Protein AF-A0A4S4KUZ0-F1 (afdb_monomer_lite)

Organism: NCBI:txid98765

Foldseek 3Di:
DDDDDDPDDPVRVVVVVVVVVVVVVVVVVVVVVVVVVVVVVVVVVVVVVPPPPVPPPPCPDDDDDDVVDDPDDPPDDPCPPLPPDPCSVVVVVVVLVCLQPPDDDDDPVLLVQLLVLQLVQLLVVQLVVCVVVVHHSVVSVVVDDPCCSSPDDPPGDVLSSQVSSCVVPVGDSDRPPCVVVVVVSVVVVVVVVVVVVVPD

Radius of gyration: 30.2 Å; chains: 1; bounding box: 65×52×93 Å

Secondary structure (DSSP, 8-state):
-PPP-PPPPHHHHHHHHHHHHHHHHHHHHHHHHHHHHHHHHHHHHHHHHTS-GGG-----S-----TT------SS-TT--TTS-TTHHHHHHHHHHHHHHS-----HHHHHHHHHHHHHHHHHHHHHHHHHTTS-TTTTTTTSPTTHHHH--TT--HHHHHHHHTTTS---TT---HHHHHHHHHHHHHHHHHHTSS--

Structure (mmCIF, N/CA/C/O backbone):
data_AF-A0A4S4KUZ0-F1
#
_entry.id   AF-A0A4S4KUZ0-F1
#
loop_
_atom_site.group_PDB
_atom_site.id
_atom_site.type_symbol
_atom_site.label_atom_id
_atom_site.label_alt_id
_atom_site.label_comp_id
_atom_site.label_asym_id
_atom_site.label_entity_id
_atom_site.label_seq_id
_atom_site.pdbx_PDB_ins_code
_atom_site.Cartn_x
_atom_site.Cartn_y
_atom_site.Cartn_z
_atom_site.occupancy
_atom_site.B_iso_or_equiv
_atom_site.auth_seq_id
_atom_site.auth_comp_id
_atom_site.auth_asym_id
_atom_site.auth_atom_id
_atom_site.pdbx_PDB_model_num
ATOM 1 N N . MET A 1 1 ? 11.769 -1.043 55.526 1.00 36.22 1 MET A N 1
ATOM 2 C CA . MET A 1 1 ? 11.292 0.085 56.353 1.00 36.22 1 MET A CA 1
ATOM 3 C C . MET A 1 1 ? 9.998 0.587 55.738 1.00 36.22 1 MET A C 1
ATOM 5 O O . MET A 1 1 ? 10.040 1.206 54.686 1.00 36.22 1 MET A O 1
ATOM 9 N N . ALA A 1 2 ? 8.863 0.194 56.316 1.00 42.50 2 ALA A N 1
ATOM 10 C CA . ALA A 1 2 ? 7.532 0.565 55.849 1.00 42.50 2 ALA A CA 1
ATOM 11 C C . ALA A 1 2 ? 7.136 1.897 56.499 1.00 42.50 2 ALA A C 1
ATOM 13 O O . ALA A 1 2 ? 7.055 1.975 57.724 1.00 42.50 2 ALA A O 1
ATOM 14 N N . SER A 1 3 ? 6.942 2.945 55.701 1.00 43.88 3 SER A N 1
ATOM 15 C CA . SER A 1 3 ? 6.398 4.216 56.177 1.00 43.88 3 SER A CA 1
ATOM 16 C C . SER A 1 3 ? 4.871 4.159 56.154 1.00 43.88 3 SER A C 1
ATOM 18 O O . SER A 1 3 ? 4.246 3.862 55.138 1.00 43.88 3 SER A O 1
ATOM 20 N N . ALA A 1 4 ? 4.283 4.397 57.323 1.00 49.06 4 ALA A N 1
ATOM 21 C CA . ALA A 1 4 ? 2.855 4.345 57.589 1.00 49.06 4 ALA A CA 1
ATOM 22 C C . ALA A 1 4 ? 2.071 5.376 56.756 1.00 49.06 4 ALA A C 1
ATOM 24 O O . ALA A 1 4 ? 2.342 6.574 56.838 1.00 49.06 4 ALA A O 1
ATOM 25 N N . SER A 1 5 ? 1.063 4.926 56.001 1.00 52.81 5 SER A N 1
ATOM 26 C CA . SER A 1 5 ? 0.055 5.808 55.406 1.00 52.81 5 SER A CA 1
ATOM 27 C C . SER A 1 5 ? -1.149 5.923 56.345 1.00 52.81 5 SER A C 1
ATOM 29 O O . SER A 1 5 ? -2.020 5.053 56.365 1.00 52.81 5 SER A O 1
ATOM 31 N N . GLY A 1 6 ? -1.207 7.000 57.128 1.00 63.78 6 GLY A N 1
ATOM 32 C CA . GLY A 1 6 ? -2.485 7.471 57.666 1.00 63.78 6 GLY A CA 1
ATOM 33 C C . GLY A 1 6 ? -3.380 7.993 56.527 1.00 63.78 6 GLY A C 1
ATOM 34 O O . GLY A 1 6 ? -2.857 8.324 55.457 1.00 63.78 6 GLY A O 1
ATOM 35 N N . PRO A 1 7 ? -4.712 8.060 56.708 1.00 61.34 7 PRO A N 1
ATOM 36 C CA . PRO A 1 7 ? -5.600 8.627 55.699 1.00 61.34 7 PRO A CA 1
ATOM 37 C C . PRO A 1 7 ? -5.219 10.094 55.458 1.00 61.34 7 PRO A C 1
ATOM 39 O O . PRO A 1 7 ? -5.226 10.905 56.382 1.00 61.34 7 PRO A O 1
ATOM 42 N N . LEU A 1 8 ? -4.837 10.409 54.219 1.00 63.34 8 LEU A N 1
ATOM 43 C CA . LEU A 1 8 ? -4.433 11.753 53.805 1.00 63.34 8 LEU A CA 1
ATOM 44 C C . LEU A 1 8 ? -5.584 12.734 54.039 1.00 63.34 8 LEU A C 1
ATOM 46 O O . LEU A 1 8 ? -6.738 12.441 53.715 1.00 63.34 8 LEU A O 1
ATOM 50 N N . ASN A 1 9 ? -5.265 13.908 54.578 1.00 81.81 9 ASN A N 1
ATOM 51 C CA . ASN A 1 9 ? -6.255 14.958 54.786 1.00 81.81 9 ASN A CA 1
ATOM 52 C C . ASN A 1 9 ? -6.808 15.417 53.418 1.00 81.81 9 ASN A C 1
ATOM 54 O O . ASN A 1 9 ? -6.074 15.462 52.430 1.00 81.81 9 ASN A O 1
ATOM 58 N N . ALA A 1 10 ? -8.088 15.794 53.334 1.00 81.94 10 ALA A N 1
ATOM 59 C CA . ALA A 1 10 ? -8.740 16.199 52.083 1.00 81.94 10 ALA A CA 1
ATOM 60 C C . ALA A 1 10 ? -7.965 17.301 51.331 1.00 81.94 10 ALA A C 1
ATOM 62 O O . ALA A 1 10 ? -7.899 17.290 50.105 1.00 81.94 10 ALA A O 1
ATOM 63 N N . LYS A 1 11 ? -7.308 18.210 52.064 1.00 86.62 11 LYS A N 1
ATOM 64 C CA . LYS A 1 11 ? -6.439 19.257 51.502 1.00 86.62 11 LYS A CA 1
ATOM 65 C C . LYS A 1 11 ? -5.160 18.708 50.846 1.00 86.62 11 LYS A C 1
ATOM 67 O O . LYS A 1 11 ? -4.693 19.244 49.848 1.00 86.62 11 LYS A O 1
ATOM 72 N N . GLU A 1 12 ? -4.587 17.642 51.394 1.00 88.12 12 GLU A N 1
ATOM 73 C CA . GLU A 1 12 ? -3.380 17.003 50.853 1.00 88.12 12 GLU A CA 1
ATOM 74 C C . GLU A 1 12 ? -3.709 16.188 49.599 1.00 88.12 12 GLU A C 1
ATOM 76 O O . GLU A 1 12 ? -2.938 16.183 48.637 1.00 88.12 12 GLU A O 1
ATOM 81 N N . LEU A 1 13 ? -4.884 15.548 49.579 1.00 88.12 13 LEU A N 1
ATOM 82 C CA . LEU A 1 13 ? -5.401 14.848 48.404 1.00 88.12 13 LEU A CA 1
ATOM 83 C C . LEU A 1 13 ? -5.665 15.809 47.244 1.00 88.12 13 LEU A C 1
ATOM 85 O O . LEU A 1 13 ? -5.249 15.528 46.120 1.00 88.12 13 LEU A O 1
ATOM 89 N N . THR A 1 14 ? -6.292 16.960 47.502 1.00 88.25 14 THR A N 1
ATOM 90 C CA . THR A 1 14 ? -6.537 17.963 46.453 1.00 88.25 14 THR A CA 1
ATOM 91 C C . THR A 1 14 ? -5.240 18.574 45.939 1.00 88.25 14 THR A C 1
ATOM 93 O O . THR A 1 14 ? -5.091 18.743 44.730 1.00 88.25 14 THR A O 1
ATOM 96 N N . GLN A 1 15 ? -4.264 18.836 46.812 1.00 91.62 15 GLN A N 1
ATOM 97 C CA . GLN A 1 15 ? -2.960 19.349 46.396 1.00 91.62 15 GLN A CA 1
ATOM 98 C C . GLN A 1 15 ? -2.180 18.333 45.547 1.00 91.62 15 GLN A C 1
ATOM 100 O O . GLN A 1 15 ? -1.594 18.715 44.533 1.00 91.62 15 GLN A O 1
ATOM 105 N N . ARG A 1 16 ? -2.221 17.038 45.897 1.00 91.88 16 ARG A N 1
ATOM 106 C CA . ARG A 1 16 ? -1.629 15.971 45.070 1.00 91.88 16 ARG A CA 1
ATOM 107 C C . ARG A 1 16 ? -2.328 15.818 43.726 1.00 91.88 16 ARG A C 1
ATOM 109 O O . ARG A 1 16 ? -1.643 15.728 42.715 1.00 91.88 16 ARG A O 1
ATOM 116 N N . ALA A 1 17 ? -3.659 15.817 43.703 1.00 90.69 17 ALA A N 1
ATOM 117 C CA . ALA A 1 17 ? -4.421 15.723 42.460 1.00 90.69 17 ALA A CA 1
ATOM 118 C C . ALA A 1 17 ? -4.140 16.919 41.535 1.00 90.69 17 ALA A C 1
ATOM 120 O O . ALA A 1 17 ? -3.979 16.754 40.329 1.00 90.69 17 ALA A O 1
ATOM 121 N N . LEU A 1 18 ? -4.017 18.120 42.105 1.00 94.88 18 LEU A N 1
ATOM 122 C CA . LEU A 1 18 ? -3.687 19.331 41.360 1.00 94.88 18 LEU A CA 1
ATOM 123 C C . LEU A 1 18 ? -2.258 19.290 40.805 1.00 94.88 18 LEU A C 1
ATOM 125 O O . LEU A 1 18 ? -2.050 19.690 39.662 1.00 94.88 18 LEU A O 1
ATOM 129 N N . GLN A 1 19 ? -1.290 18.786 41.575 1.00 94.88 19 GLN A N 1
ATOM 130 C CA . GLN A 1 19 ? 0.078 18.607 41.087 1.00 94.88 19 GLN A CA 1
ATOM 131 C C . GLN A 1 19 ? 0.148 17.545 39.983 1.00 94.88 19 GLN A C 1
ATOM 133 O O . GLN A 1 19 ? 0.695 17.823 38.924 1.00 94.88 19 GLN A O 1
ATOM 138 N N . ALA A 1 20 ? -0.488 16.387 40.176 1.00 93.94 20 ALA A N 1
ATOM 139 C CA . ALA A 1 20 ? -0.540 15.334 39.164 1.00 93.94 20 ALA A CA 1
ATOM 140 C C . ALA A 1 20 ? -1.177 15.833 37.858 1.00 93.94 20 ALA A C 1
ATOM 142 O O . ALA A 1 20 ? -0.650 15.587 36.779 1.00 93.94 20 ALA A O 1
ATOM 143 N N . ASN A 1 21 ? -2.264 16.608 37.939 1.00 95.56 21 ASN A N 1
ATOM 144 C CA . ASN A 1 21 ? -2.876 17.211 36.755 1.00 95.56 21 ASN A CA 1
ATOM 145 C C . ASN A 1 21 ? -1.945 18.202 36.045 1.00 95.56 21 ASN A C 1
ATOM 147 O O . ASN A 1 21 ? -1.914 18.212 34.817 1.00 95.56 21 ASN A O 1
ATOM 151 N N . LYS A 1 22 ? -1.172 19.008 36.783 1.00 96.62 22 LYS A N 1
ATOM 152 C CA . LYS A 1 22 ? -0.166 19.899 36.179 1.00 96.62 22 LYS A CA 1
ATOM 153 C C . LYS A 1 22 ? 0.926 19.111 35.466 1.00 96.62 22 LYS A C 1
ATOM 155 O O . LYS A 1 22 ? 1.271 19.448 34.336 1.00 96.62 22 LYS A O 1
ATOM 160 N N . ASP A 1 23 ? 1.420 18.053 36.096 1.00 96.00 23 ASP A N 1
ATOM 161 C CA . ASP A 1 23 ? 2.455 17.196 35.520 1.00 96.00 23 ASP A CA 1
ATOM 162 C C . ASP A 1 23 ? 1.930 16.497 34.253 1.00 96.00 23 ASP A C 1
ATOM 164 O O . ASP A 1 23 ? 2.610 16.462 33.229 1.00 96.00 23 ASP A O 1
ATOM 168 N N . HIS A 1 24 ? 0.682 16.016 34.267 1.00 96.31 24 HIS A N 1
ATOM 169 C CA . HIS A 1 24 ? 0.036 15.444 33.084 1.00 96.31 24 HIS A CA 1
ATOM 170 C C . HIS A 1 24 ? -0.151 16.468 31.960 1.00 96.31 24 HIS A C 1
ATOM 172 O O . HIS A 1 24 ? 0.156 16.158 30.811 1.00 96.31 24 HIS A O 1
ATOM 178 N N . GLN A 1 25 ? -0.606 17.684 32.270 1.00 95.88 25 GLN A N 1
ATOM 179 C CA . GLN A 1 25 ? -0.747 18.755 31.276 1.00 95.88 25 GLN A CA 1
ATOM 180 C C . GLN A 1 25 ? 0.598 19.123 30.646 1.00 95.88 25 GLN A C 1
ATOM 182 O O . GLN A 1 25 ? 0.679 19.300 29.432 1.00 95.88 25 GLN A O 1
ATOM 187 N N . TYR A 1 26 ? 1.658 19.193 31.453 1.00 97.19 26 TYR A N 1
ATOM 188 C CA . TYR A 1 26 ? 3.007 19.436 30.958 1.00 97.19 26 TYR A CA 1
ATOM 189 C C . TYR A 1 26 ? 3.481 18.305 30.038 1.00 97.19 26 TYR A C 1
ATOM 191 O O . TYR A 1 26 ? 3.918 18.567 28.920 1.00 97.19 26 TYR A O 1
ATOM 199 N N . ASN A 1 27 ? 3.322 17.048 30.461 1.00 96.31 27 ASN A N 1
ATOM 200 C CA . ASN A 1 27 ? 3.726 15.891 29.663 1.00 96.31 27 ASN A CA 1
ATOM 201 C C . ASN A 1 27 ? 2.989 15.826 28.321 1.00 96.31 27 ASN A C 1
ATOM 203 O O . ASN A 1 27 ? 3.614 15.545 27.301 1.00 96.31 27 ASN A O 1
ATOM 207 N N . LEU A 1 28 ? 1.682 16.110 28.310 1.00 97.25 28 LEU A N 1
ATOM 208 C CA . LEU A 1 28 ? 0.894 16.161 27.077 1.00 97.25 28 LEU A CA 1
ATOM 209 C C . LEU A 1 28 ? 1.396 17.254 26.134 1.00 97.25 28 LEU A C 1
ATOM 211 O O . LEU A 1 28 ? 1.531 16.997 24.943 1.00 97.25 28 LEU A O 1
ATOM 215 N N . LYS A 1 29 ? 1.722 18.434 26.670 1.00 97.00 29 LYS A N 1
ATOM 216 C CA . LYS A 1 29 ? 2.250 19.546 25.879 1.00 97.00 29 LYS A CA 1
ATOM 217 C C . LYS A 1 29 ? 3.610 19.218 25.253 1.00 97.00 29 LYS A C 1
ATOM 219 O O . LYS A 1 29 ? 3.819 19.458 24.072 1.00 97.00 29 LYS A O 1
ATOM 224 N N . VAL A 1 30 ? 4.524 18.624 26.018 1.00 97.25 30 VAL A N 1
ATOM 225 C CA . VAL A 1 30 ? 5.838 18.217 25.488 1.00 97.25 30 VAL A CA 1
ATOM 226 C C . VAL A 1 30 ? 5.682 17.152 24.399 1.00 97.25 30 VAL A C 1
ATOM 228 O O . VAL A 1 30 ? 6.357 17.202 23.373 1.00 97.25 30 VAL A O 1
ATOM 231 N N . TYR A 1 31 ? 4.778 16.189 24.599 1.00 96.38 31 TYR A N 1
ATOM 232 C CA . TYR A 1 31 ? 4.500 15.172 23.587 1.00 96.38 31 TYR A CA 1
ATOM 233 C C . TYR A 1 31 ? 3.860 15.752 22.323 1.00 96.38 31 TYR A C 1
ATOM 235 O O . TYR A 1 31 ? 4.212 15.306 21.232 1.00 96.38 31 TYR A O 1
ATOM 243 N N . SER A 1 32 ? 2.954 16.728 22.445 1.00 96.00 32 SER A N 1
ATOM 244 C CA . SER A 1 32 ? 2.348 17.371 21.276 1.00 96.00 32 SER A CA 1
ATOM 245 C C . SER A 1 32 ? 3.380 18.160 20.477 1.00 96.00 32 SER A C 1
ATOM 247 O O . SER A 1 32 ? 3.473 17.957 19.274 1.00 96.00 32 SER A O 1
ATOM 249 N N . GLU A 1 33 ? 4.219 18.961 21.142 1.00 96.38 33 GLU A N 1
ATOM 250 C CA . GLU A 1 33 ? 5.301 19.716 20.487 1.00 96.38 33 GLU A CA 1
ATOM 251 C C . GLU A 1 33 ? 6.274 18.781 19.751 1.00 96.38 33 GLU A C 1
ATOM 253 O O . GLU A 1 33 ? 6.700 19.054 18.629 1.00 96.38 33 GLU A O 1
ATOM 258 N N . ARG A 1 34 ? 6.596 17.628 20.350 1.00 96.62 34 ARG A N 1
ATOM 259 C CA . ARG A 1 34 ? 7.431 16.613 19.702 1.00 96.62 34 ARG A CA 1
ATOM 260 C C . ARG A 1 34 ? 6.764 16.015 18.462 1.00 96.62 34 ARG A C 1
ATOM 262 O O . ARG A 1 34 ? 7.431 15.866 17.443 1.00 96.62 34 ARG A O 1
ATOM 269 N N . LEU A 1 35 ? 5.488 15.642 18.550 1.00 96.06 35 LEU A N 1
ATOM 270 C CA . LEU A 1 35 ? 4.752 15.075 17.415 1.00 96.06 35 LEU A CA 1
ATOM 271 C C . LEU A 1 35 ? 4.605 16.086 16.274 1.00 96.06 35 LEU A C 1
ATOM 273 O O . LEU A 1 35 ? 4.731 15.703 15.116 1.00 96.06 35 LEU A O 1
ATOM 277 N N . GLU A 1 36 ? 4.391 17.362 16.591 1.00 95.38 36 GLU A N 1
ATOM 278 C CA . GLU A 1 36 ? 4.363 18.444 15.602 1.00 95.38 36 GLU A CA 1
ATOM 279 C C . GLU A 1 36 ? 5.713 18.578 14.883 1.00 95.38 36 GLU A C 1
ATOM 281 O O . GLU A 1 36 ? 5.744 18.645 13.656 1.00 95.38 36 GLU A O 1
ATOM 286 N N . ALA A 1 37 ? 6.832 18.512 15.612 1.00 95.19 37 ALA A N 1
ATOM 287 C CA . ALA A 1 37 ? 8.165 18.534 15.008 1.00 95.19 37 ALA A CA 1
ATOM 288 C C . ALA A 1 37 ? 8.456 17.290 14.146 1.00 95.19 37 ALA A C 1
ATOM 290 O O . ALA A 1 37 ? 9.086 17.396 13.091 1.00 95.19 37 ALA A O 1
ATOM 291 N N . GLU A 1 38 ? 8.006 16.106 14.577 1.00 93.56 38 GLU A N 1
ATOM 292 C CA . GLU A 1 38 ? 8.130 14.869 13.795 1.00 93.56 38 GLU A CA 1
ATOM 293 C C . GLU A 1 38 ? 7.288 14.934 12.507 1.00 93.56 38 GLU A C 1
ATOM 295 O O . GLU A 1 38 ? 7.772 14.526 11.450 1.00 93.56 38 GLU A O 1
ATOM 300 N N . LEU A 1 39 ? 6.077 15.501 12.560 1.00 94.25 39 LEU A N 1
ATOM 301 C CA . LEU A 1 39 ? 5.243 15.737 11.375 1.00 94.25 39 LEU A CA 1
ATOM 302 C C . LEU A 1 39 ? 5.891 16.734 10.411 1.00 94.25 39 LEU A C 1
ATOM 304 O O . LEU A 1 39 ? 6.007 16.432 9.227 1.00 94.25 39 LEU A O 1
ATOM 308 N N . GLU A 1 40 ? 6.397 17.865 10.908 1.00 94.75 40 GLU A N 1
ATOM 309 C CA . GLU A 1 40 ? 7.077 18.861 10.068 1.00 94.75 40 GLU A CA 1
ATOM 310 C C . GLU A 1 40 ? 8.319 18.268 9.374 1.00 94.75 40 GLU A C 1
ATOM 312 O O . GLU A 1 40 ? 8.635 18.598 8.228 1.00 94.75 40 GLU A O 1
ATOM 317 N N . ALA A 1 41 ? 9.037 17.366 10.050 1.00 93.00 41 ALA A N 1
ATOM 318 C CA . ALA A 1 41 ? 10.161 16.653 9.454 1.00 93.00 41 ALA A CA 1
ATOM 319 C C . ALA A 1 41 ? 9.718 15.713 8.319 1.00 93.00 41 ALA A C 1
ATOM 321 O O . ALA A 1 41 ? 10.384 15.654 7.285 1.00 93.00 41 ALA A O 1
ATOM 322 N N . VAL A 1 42 ? 8.598 15.003 8.485 1.00 92.94 42 VAL A N 1
ATOM 323 C CA . VAL A 1 42 ? 8.025 14.141 7.438 1.00 92.94 42 VAL A CA 1
ATOM 324 C C . VAL A 1 42 ? 7.532 14.966 6.249 1.00 92.94 42 VAL A C 1
ATOM 326 O O . VAL A 1 42 ? 7.825 14.598 5.112 1.00 92.94 42 VAL A O 1
ATOM 329 N N . ASP A 1 43 ? 6.875 16.101 6.488 1.00 92.62 43 ASP A N 1
ATOM 330 C CA . ASP A 1 43 ? 6.404 16.996 5.423 1.00 92.62 43 ASP A CA 1
ATOM 331 C C . ASP A 1 43 ? 7.567 17.521 4.568 1.00 92.62 43 ASP A C 1
ATOM 333 O O . ASP A 1 43 ? 7.478 17.559 3.341 1.00 92.62 43 ASP A O 1
ATOM 337 N N . LYS A 1 44 ? 8.711 17.841 5.188 1.00 90.19 44 LYS A N 1
ATOM 338 C CA . LYS A 1 44 ? 9.935 18.216 4.457 1.00 90.19 44 LYS A CA 1
ATOM 339 C C . LYS A 1 44 ? 10.462 17.079 3.585 1.00 90.19 44 LYS A C 1
ATOM 341 O O . LYS A 1 44 ? 10.897 17.327 2.465 1.00 90.19 44 LYS A O 1
ATOM 346 N N . LEU A 1 45 ? 10.441 15.842 4.082 1.00 87.88 45 LEU A N 1
ATOM 347 C CA . LEU A 1 45 ? 10.888 14.679 3.309 1.00 87.88 45 LEU A CA 1
ATOM 348 C C . LEU A 1 45 ? 9.956 14.386 2.131 1.00 87.88 45 LEU A C 1
ATOM 350 O O . LEU A 1 45 ? 10.440 14.050 1.052 1.00 87.88 45 LEU A O 1
ATOM 354 N N . LEU A 1 46 ? 8.646 14.548 2.319 1.00 87.31 46 LEU A N 1
ATOM 355 C CA . LEU A 1 46 ? 7.665 14.436 1.240 1.00 87.31 46 LEU A CA 1
ATOM 356 C C . LEU A 1 46 ? 7.884 15.515 0.179 1.00 87.31 46 LEU A C 1
ATOM 358 O O . LEU A 1 46 ? 7.970 15.181 -0.997 1.00 87.31 46 LEU A O 1
ATOM 362 N N . ALA A 1 47 ? 8.088 16.770 0.587 1.00 85.62 47 ALA A N 1
ATOM 363 C CA . ALA A 1 47 ? 8.377 17.861 -0.341 1.00 85.62 47 ALA A CA 1
ATOM 364 C C . ALA A 1 47 ? 9.639 17.605 -1.183 1.00 85.62 47 ALA A C 1
ATOM 366 O O . ALA A 1 47 ? 9.668 17.955 -2.356 1.00 85.62 47 ALA A O 1
ATOM 367 N N . VAL A 1 48 ? 10.673 16.973 -0.613 1.00 79.62 48 VAL A N 1
ATOM 368 C CA . VAL A 1 48 ? 11.883 16.578 -1.357 1.00 79.62 48 VAL A CA 1
ATOM 369 C C . VAL A 1 48 ? 11.609 15.412 -2.309 1.00 79.62 48 VAL A C 1
ATOM 371 O O . VAL A 1 48 ? 12.144 15.393 -3.412 1.00 79.62 48 VAL A O 1
ATOM 374 N N . ALA A 1 49 ? 10.785 14.445 -1.903 1.00 75.31 49 ALA A N 1
ATOM 375 C CA . ALA A 1 49 ? 10.436 13.291 -2.730 1.00 75.31 49 ALA A CA 1
ATOM 376 C C . ALA A 1 49 ? 9.483 13.635 -3.891 1.00 75.31 49 ALA A C 1
ATOM 378 O O . ALA A 1 49 ? 9.454 12.912 -4.883 1.00 75.31 49 ALA A O 1
ATOM 379 N N . GLU A 1 50 ? 8.701 14.711 -3.773 1.00 76.25 50 GLU A N 1
ATOM 380 C CA . GLU A 1 50 ? 7.806 15.204 -4.828 1.00 76.25 50 GLU A CA 1
ATOM 381 C C . GLU A 1 50 ? 8.532 16.000 -5.925 1.00 76.25 50 GLU A C 1
ATOM 383 O O . GLU A 1 50 ? 7.928 16.275 -6.962 1.00 76.25 50 GLU A O 1
ATOM 388 N N . ILE A 1 51 ? 9.814 16.342 -5.739 1.00 69.94 51 ILE A N 1
ATOM 389 C CA . ILE A 1 51 ? 10.629 16.967 -6.787 1.00 69.94 51 ILE A CA 1
ATOM 390 C C . ILE A 1 51 ? 10.883 15.909 -7.875 1.00 69.94 51 ILE A C 1
ATOM 392 O O . ILE A 1 51 ? 11.536 14.901 -7.590 1.00 69.94 51 ILE A O 1
ATOM 396 N N . PRO A 1 52 ? 10.375 16.092 -9.108 1.00 58.88 52 PRO A N 1
ATOM 397 C CA . PRO A 1 52 ? 10.596 15.138 -10.186 1.00 58.88 52 PRO A CA 1
ATOM 398 C C . PRO A 1 52 ? 12.096 15.039 -10.499 1.00 58.88 52 PRO A C 1
ATOM 400 O O . PRO A 1 52 ? 12.777 16.054 -10.639 1.00 58.88 52 PRO A O 1
ATOM 403 N N . GLU A 1 53 ? 12.611 13.811 -10.641 1.00 57.41 53 GLU A N 1
ATOM 404 C CA . GLU A 1 53 ? 14.029 13.537 -10.952 1.00 57.41 53 GLU A CA 1
ATOM 405 C C . GLU A 1 53 ? 14.515 14.223 -12.250 1.00 57.41 53 GLU A C 1
ATOM 407 O O . GLU A 1 53 ? 15.718 14.395 -12.438 1.00 57.41 53 GLU A O 1
ATOM 412 N N . ASP A 1 54 ? 13.591 14.672 -13.105 1.00 55.53 54 ASP A N 1
ATOM 413 C CA . ASP A 1 54 ? 13.861 15.364 -14.369 1.00 55.53 54 ASP A CA 1
ATOM 414 C C . ASP A 1 54 ? 14.371 16.815 -14.204 1.00 55.53 54 ASP A C 1
ATOM 416 O O . ASP A 1 54 ? 14.869 17.389 -15.170 1.00 55.53 54 ASP A O 1
ATOM 420 N N . GLU A 1 55 ? 14.287 17.423 -13.011 1.00 48.91 55 GLU A N 1
ATOM 421 C CA . GLU A 1 55 ? 14.790 18.791 -12.754 1.00 48.91 55 GLU A CA 1
ATOM 422 C C . GLU A 1 55 ? 16.192 18.834 -12.117 1.00 48.91 55 GLU A C 1
ATOM 424 O O . GLU A 1 55 ? 16.758 19.912 -11.920 1.00 48.91 55 GLU A O 1
ATOM 429 N N . LEU A 1 56 ? 16.810 17.680 -11.843 1.00 48.47 56 LEU A N 1
ATOM 430 C CA . LEU A 1 56 ? 18.211 17.599 -11.412 1.00 48.47 56 LEU A CA 1
ATOM 431 C C . LEU A 1 56 ? 19.168 17.672 -12.616 1.00 48.47 56 LEU A C 1
ATOM 433 O O . LEU A 1 56 ? 20.116 16.891 -12.728 1.00 48.47 56 LEU A O 1
ATOM 437 N N . GLU A 1 57 ? 18.958 18.630 -13.521 1.00 50.31 57 GLU A N 1
ATOM 438 C CA . GLU A 1 57 ? 20.015 19.043 -14.441 1.00 50.31 57 GLU A CA 1
ATOM 439 C C . GLU A 1 57 ? 21.070 19.789 -13.623 1.00 50.31 57 GLU A C 1
ATOM 441 O O . GLU A 1 57 ? 20.965 20.977 -13.320 1.00 50.31 57 GLU A O 1
ATOM 446 N N . VAL A 1 58 ? 22.107 19.060 -13.213 1.00 52.94 58 VAL A N 1
ATOM 447 C CA . VAL A 1 58 ? 23.325 19.669 -12.692 1.00 52.94 58 VAL A CA 1
ATOM 448 C C . VAL A 1 58 ? 23.903 20.508 -13.833 1.00 52.94 58 VAL A C 1
ATOM 450 O O . VAL A 1 58 ? 24.538 19.959 -14.734 1.00 52.94 58 VAL A O 1
ATOM 453 N N . ASP A 1 59 ? 23.675 21.826 -13.813 1.00 50.97 59 ASP A N 1
ATOM 454 C CA . ASP A 1 59 ? 24.374 22.797 -14.666 1.00 50.97 59 ASP A CA 1
ATOM 455 C C . ASP A 1 59 ? 25.849 22.838 -14.243 1.00 50.97 59 ASP A C 1
ATOM 457 O O . ASP A 1 59 ? 26.344 23.736 -13.557 1.00 50.97 59 ASP A O 1
ATOM 461 N N . ALA A 1 60 ? 26.564 21.773 -14.590 1.00 51.47 60 ALA A N 1
ATOM 462 C CA . ALA A 1 60 ? 28.000 21.673 -14.478 1.00 51.47 60 ALA A CA 1
ATOM 463 C C . ALA A 1 60 ? 28.613 22.457 -15.644 1.00 51.47 60 ALA A C 1
ATOM 465 O O . ALA A 1 60 ? 29.075 21.879 -16.621 1.00 51.47 60 ALA A O 1
ATOM 466 N N . GLY A 1 61 ? 28.569 23.784 -15.519 1.00 51.62 61 GLY A N 1
ATOM 467 C CA . GLY A 1 61 ? 29.432 24.767 -16.169 1.00 51.62 61 GLY A CA 1
ATOM 468 C C . GLY A 1 61 ? 29.955 24.437 -17.571 1.00 51.62 61 GLY A C 1
ATOM 469 O O . GLY A 1 61 ? 30.999 23.808 -17.724 1.00 51.62 61 GLY A O 1
ATOM 470 N N . GLY A 1 62 ? 29.330 25.051 -18.577 1.00 58.44 62 GLY A N 1
ATOM 471 C CA . GLY A 1 62 ? 29.952 25.325 -19.874 1.00 58.44 62 GLY A CA 1
ATOM 472 C C . GLY A 1 62 ? 29.659 24.285 -20.954 1.00 58.44 62 GLY A C 1
ATOM 473 O O . GLY A 1 62 ? 30.239 23.206 -21.001 1.00 58.44 62 GLY A O 1
ATOM 474 N N . THR A 1 63 ? 28.814 24.662 -21.914 1.00 54.97 63 THR A N 1
ATOM 475 C CA . THR A 1 63 ? 28.612 23.885 -23.142 1.00 54.97 63 THR A CA 1
ATOM 476 C C . THR A 1 63 ? 29.811 24.075 -24.075 1.00 54.97 63 THR A C 1
ATOM 478 O O . THR A 1 63 ? 29.978 25.135 -24.677 1.00 54.97 63 THR A O 1
ATOM 481 N N . ILE A 1 64 ? 30.651 23.047 -24.219 1.00 65.31 64 ILE A N 1
ATOM 482 C CA . ILE A 1 64 ? 31.706 23.012 -25.241 1.00 65.31 64 ILE A CA 1
ATOM 483 C C . ILE A 1 64 ? 31.100 22.443 -26.530 1.00 65.31 64 ILE A C 1
ATOM 485 O O . ILE A 1 64 ? 30.831 21.247 -26.630 1.00 65.31 64 ILE A O 1
ATOM 489 N N . LEU A 1 65 ? 30.885 23.296 -27.534 1.00 64.88 65 LEU A N 1
ATOM 490 C CA . LEU A 1 65 ? 30.474 22.869 -28.874 1.00 64.88 65 LEU A CA 1
ATOM 491 C C . LEU A 1 65 ? 31.703 22.380 -29.651 1.00 64.88 65 LEU A C 1
ATOM 493 O O . LEU A 1 65 ? 32.479 23.183 -30.166 1.00 64.88 65 LEU A O 1
ATOM 497 N N . VAL A 1 66 ? 31.886 21.061 -29.740 1.00 76.19 66 VAL A N 1
ATOM 498 C CA . VAL A 1 66 ? 32.912 20.447 -30.598 1.00 76.19 66 VAL A CA 1
ATOM 499 C C . VAL A 1 66 ? 32.325 20.247 -32.006 1.00 76.19 66 VAL A C 1
ATOM 501 O O . VAL A 1 66 ? 31.359 19.495 -32.150 1.00 76.19 66 VAL A O 1
ATOM 504 N N . PRO A 1 67 ? 32.859 20.889 -33.062 1.00 72.69 67 PRO A N 1
ATOM 505 C CA . PRO A 1 67 ? 32.377 20.690 -34.429 1.00 72.69 67 PRO A CA 1
ATOM 506 C C . PRO A 1 67 ? 32.529 19.223 -34.856 1.00 72.69 67 PRO A C 1
ATOM 508 O O . PRO A 1 67 ? 33.619 18.665 -34.769 1.00 72.69 67 PRO A O 1
ATOM 511 N N . GLY A 1 68 ? 31.438 18.593 -35.302 1.00 76.31 68 GLY A N 1
ATOM 512 C CA . GLY A 1 68 ? 31.399 17.158 -35.626 1.00 76.31 68 GLY A CA 1
ATOM 513 C C . GLY A 1 68 ? 31.071 16.239 -34.442 1.00 76.31 68 GLY A C 1
ATOM 514 O O . GLY A 1 68 ? 31.047 15.023 -34.612 1.00 76.31 68 GLY A O 1
ATOM 515 N N . SER A 1 69 ? 30.797 16.803 -33.261 1.00 78.75 69 SER A N 1
ATOM 516 C CA . SER A 1 69 ? 30.244 16.066 -32.123 1.00 78.75 69 SER A CA 1
ATOM 517 C C . SER A 1 69 ? 28.899 15.438 -32.485 1.00 78.75 69 SER A C 1
ATOM 519 O O . SER A 1 69 ? 27.978 16.130 -32.920 1.00 78.75 69 SER A O 1
ATOM 521 N N . VAL A 1 70 ? 28.787 14.128 -32.275 1.00 76.44 70 VAL A N 1
ATOM 522 C CA . VAL A 1 70 ? 27.520 13.395 -32.299 1.00 76.44 70 VAL A CA 1
ATOM 523 C C . VAL A 1 70 ? 27.158 13.099 -30.848 1.00 76.44 70 VAL A C 1
ATOM 525 O O . VAL A 1 70 ? 28.002 12.622 -30.086 1.00 76.44 70 VAL A O 1
ATOM 528 N N . LYS A 1 71 ? 25.919 13.413 -30.445 1.00 69.00 71 LYS A N 1
ATOM 529 C CA . LYS A 1 71 ? 25.413 13.098 -29.103 1.00 69.00 71 LYS A CA 1
ATOM 530 C C . LYS A 1 71 ? 25.546 11.590 -28.898 1.00 69.00 71 LYS A C 1
ATOM 532 O O . LYS A 1 71 ? 25.139 10.828 -29.768 1.00 69.00 71 LYS A O 1
ATOM 537 N N . ALA A 1 72 ? 26.139 11.168 -27.783 1.00 65.62 72 ALA A N 1
ATOM 538 C CA . ALA A 1 72 ? 26.220 9.752 -27.460 1.00 65.62 72 ALA A CA 1
ATOM 539 C C . ALA A 1 72 ? 24.793 9.217 -27.276 1.00 65.62 72 ALA A C 1
ATOM 541 O O . ALA A 1 72 ? 24.156 9.462 -26.251 1.00 65.62 72 ALA A O 1
ATOM 542 N N . GLU A 1 73 ? 24.271 8.541 -28.295 1.00 63.50 73 GLU A N 1
ATOM 543 C CA . GLU A 1 73 ? 23.092 7.699 -28.157 1.00 63.50 73 GLU A CA 1
ATOM 544 C C . GLU A 1 73 ? 23.496 6.515 -27.276 1.00 63.50 73 GLU A C 1
ATOM 546 O O . GLU A 1 73 ? 24.570 5.929 -27.445 1.00 63.50 73 GLU A O 1
ATOM 551 N N . GLY A 1 74 ? 22.689 6.230 -26.253 1.00 59.06 74 GLY A N 1
ATOM 552 C CA . GLY A 1 74 ? 22.938 5.098 -25.368 1.00 59.06 74 GLY A CA 1
ATOM 553 C C . GLY A 1 74 ? 23.089 3.818 -26.189 1.00 59.06 74 GLY A C 1
ATOM 554 O O . GLY A 1 74 ? 22.411 3.640 -27.193 1.00 59.06 74 GLY A O 1
ATOM 555 N N . LEU A 1 75 ? 23.965 2.912 -25.750 1.00 58.25 75 LEU A N 1
ATOM 556 C CA . LEU A 1 75 ? 24.305 1.664 -26.455 1.00 58.25 75 LEU A CA 1
ATOM 557 C C . LEU A 1 75 ? 23.099 0.727 -26.698 1.00 58.25 75 LEU A C 1
ATOM 559 O O . LEU A 1 75 ? 23.247 -0.330 -27.301 1.00 58.25 75 LEU A O 1
ATOM 563 N N . LEU A 1 76 ? 21.918 1.070 -26.188 1.00 55.50 76 LEU A N 1
ATOM 564 C CA . LEU A 1 76 ? 20.727 0.241 -26.206 1.00 55.50 76 LEU A CA 1
ATOM 565 C C . LEU A 1 76 ? 19.548 1.089 -26.677 1.00 55.50 76 LEU A C 1
ATOM 567 O O . LEU A 1 76 ? 19.154 2.039 -26.001 1.00 55.50 76 LEU A O 1
ATOM 571 N N . GLU A 1 77 ? 18.978 0.721 -27.822 1.00 57.00 77 GLU A N 1
ATOM 572 C CA . GLU A 1 77 ? 17.663 1.201 -28.234 1.00 57.00 77 GLU A CA 1
ATOM 573 C C . GLU A 1 77 ? 16.637 0.791 -27.165 1.00 57.00 77 GLU A C 1
ATOM 575 O O . GLU A 1 77 ? 16.628 -0.354 -26.700 1.00 57.00 77 GLU A O 1
ATOM 580 N N . SER A 1 78 ? 15.777 1.728 -26.758 1.00 56.34 78 SER A N 1
ATOM 581 C CA . SER A 1 78 ? 14.755 1.546 -25.713 1.00 56.34 78 SER A CA 1
ATOM 582 C C . SER A 1 78 ? 13.840 0.342 -25.965 1.00 56.34 78 SER A C 1
ATOM 584 O O . SER A 1 78 ? 13.325 -0.249 -25.020 1.00 56.34 78 SER A O 1
ATOM 586 N N . ASP A 1 79 ? 13.687 -0.025 -27.239 1.00 54.16 79 ASP A N 1
ATOM 587 C CA . ASP A 1 79 ? 12.825 -1.090 -27.741 1.00 54.16 79 ASP A CA 1
ATOM 588 C C . ASP A 1 79 ? 13.624 -2.153 -28.512 1.00 54.16 79 ASP A C 1
ATOM 590 O O . ASP A 1 79 ? 13.198 -2.624 -29.568 1.00 54.16 79 ASP A O 1
ATOM 594 N N . LEU A 1 80 ? 14.776 -2.588 -27.984 1.00 53.44 80 LEU A N 1
ATOM 595 C CA . LEU A 1 80 ? 15.361 -3.862 -28.411 1.00 53.44 80 LEU A CA 1
ATOM 596 C C . LEU A 1 80 ? 14.342 -4.973 -28.133 1.00 53.44 80 LEU A C 1
ATOM 598 O O . LEU A 1 80 ? 14.225 -5.482 -27.015 1.00 53.44 80 LEU A O 1
ATOM 602 N N . SER A 1 81 ? 13.579 -5.328 -29.167 1.00 56.25 81 SER A N 1
ATOM 603 C CA . SER A 1 81 ? 12.597 -6.401 -29.150 1.00 56.25 81 SER A CA 1
ATOM 604 C C . SER A 1 81 ? 13.250 -7.644 -28.555 1.00 56.25 81 SER A C 1
ATOM 606 O O . SER A 1 81 ? 14.188 -8.200 -29.125 1.00 56.25 81 SER A O 1
ATOM 608 N N . LEU A 1 82 ? 12.745 -8.041 -27.385 1.00 56.72 82 LEU A N 1
ATOM 609 C CA . LEU A 1 82 ? 13.282 -9.014 -26.425 1.00 56.72 82 LEU A CA 1
ATOM 610 C C . LEU A 1 82 ? 13.591 -10.423 -26.990 1.00 56.72 82 LEU A C 1
ATOM 612 O O . LEU A 1 82 ? 13.935 -11.316 -26.221 1.00 56.72 82 LEU A O 1
ATOM 616 N N . GLY A 1 83 ? 13.417 -10.652 -28.295 1.00 57.81 83 GLY A N 1
ATOM 617 C CA . GLY A 1 83 ? 13.502 -11.951 -28.959 1.00 57.81 83 GLY A CA 1
ATOM 618 C C . GLY A 1 83 ? 14.908 -12.390 -29.380 1.00 57.81 83 GLY A C 1
ATOM 619 O O . GLY A 1 83 ? 15.224 -13.557 -29.182 1.00 57.81 83 GLY A O 1
ATOM 620 N N . ASP A 1 84 ? 15.759 -11.489 -29.891 1.00 64.50 84 ASP A N 1
ATOM 621 C CA . ASP A 1 84 ? 17.005 -11.885 -30.592 1.00 64.50 84 ASP A CA 1
ATOM 622 C C . ASP A 1 84 ? 18.316 -11.490 -29.883 1.00 64.50 84 ASP A C 1
ATOM 624 O O . ASP A 1 84 ? 19.410 -11.726 -30.397 1.00 64.50 84 ASP A O 1
ATOM 628 N N . HIS A 1 85 ? 18.256 -10.917 -28.676 1.00 69.50 85 HIS A N 1
ATOM 629 C CA . HIS A 1 85 ? 19.471 -10.540 -27.943 1.00 69.50 85 HIS A CA 1
ATOM 630 C C . HIS A 1 85 ? 20.091 -11.748 -27.205 1.00 69.50 85 HIS A C 1
ATOM 632 O O . HIS A 1 85 ? 19.352 -12.487 -26.545 1.00 69.50 85 HIS A O 1
ATOM 638 N N . PRO A 1 86 ? 21.433 -11.911 -27.163 1.00 79.56 86 PRO A N 1
ATOM 639 C CA . PRO A 1 86 ? 22.111 -12.948 -26.363 1.00 79.56 86 PRO A CA 1
ATOM 640 C C . PRO A 1 86 ? 21.870 -12.851 -24.844 1.00 79.56 86 PRO A C 1
ATOM 642 O O . PRO A 1 86 ? 22.204 -13.769 -24.106 1.00 79.56 86 PRO A O 1
ATOM 645 N N . PHE A 1 87 ? 21.269 -11.752 -24.378 1.00 75.62 87 PHE A N 1
ATOM 646 C CA . PHE A 1 87 ? 20.861 -11.537 -22.980 1.00 75.62 87 PHE A CA 1
ATOM 647 C C . PHE A 1 87 ? 19.339 -11.473 -22.819 1.00 75.62 87 PHE A C 1
ATOM 649 O O . PHE A 1 87 ? 18.859 -11.000 -21.795 1.00 75.62 87 PHE A O 1
ATOM 656 N N . SER A 1 88 ? 18.564 -11.910 -23.814 1.00 78.94 88 SER A N 1
ATOM 657 C CA . SER A 1 88 ? 17.095 -11.918 -23.757 1.00 78.94 88 SER A CA 1
ATOM 658 C C . SER A 1 88 ? 16.574 -12.655 -22.522 1.00 78.94 88 SER A C 1
ATOM 660 O O . SER A 1 88 ? 15.718 -12.139 -21.806 1.00 78.94 88 SER A O 1
ATOM 662 N N . GLU A 1 89 ? 17.140 -13.822 -22.209 1.00 79.44 89 GLU A N 1
ATOM 663 C CA . GLU A 1 89 ? 16.751 -14.609 -21.038 1.00 79.44 89 GLU A CA 1
ATOM 664 C C . GLU A 1 89 ? 16.990 -13.841 -19.727 1.00 79.44 89 GLU A C 1
ATOM 666 O O . GLU A 1 89 ? 16.117 -13.791 -18.855 1.00 79.44 89 GLU A O 1
ATOM 671 N N . ASP A 1 90 ? 18.146 -13.195 -19.603 1.00 80.94 90 ASP A N 1
ATOM 672 C CA . ASP A 1 90 ? 18.510 -12.436 -18.409 1.00 80.94 90 ASP A CA 1
ATOM 673 C C . ASP A 1 90 ? 17.743 -11.112 -18.312 1.00 80.94 90 ASP A C 1
ATOM 675 O O . ASP A 1 90 ? 17.337 -10.713 -17.218 1.00 80.94 90 ASP A O 1
ATOM 679 N N . ALA A 1 91 ? 17.438 -10.478 -19.446 1.00 80.56 91 ALA A N 1
ATOM 680 C CA . ALA A 1 91 ? 16.558 -9.319 -19.523 1.00 80.56 91 ALA A CA 1
ATOM 681 C C . ALA A 1 91 ? 15.134 -9.674 -19.065 1.00 80.56 91 ALA A C 1
ATOM 683 O O . ALA A 1 91 ? 14.573 -8.969 -18.225 1.00 80.56 91 ALA A O 1
ATOM 684 N N . VAL A 1 92 ? 14.581 -10.811 -19.510 1.00 79.94 92 VAL A N 1
ATOM 685 C CA . VAL A 1 92 ? 13.277 -11.322 -19.049 1.00 79.94 92 VAL A CA 1
ATOM 686 C C . VAL A 1 92 ? 13.303 -11.617 -17.549 1.00 79.94 92 VAL A C 1
ATOM 688 O O . VAL A 1 92 ? 12.363 -11.257 -16.835 1.00 79.94 92 VAL A O 1
ATOM 691 N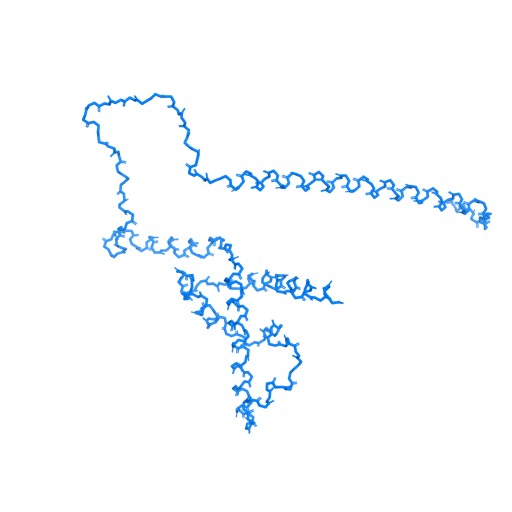 N . LYS A 1 93 ? 14.361 -12.265 -17.039 1.00 81.44 93 LYS A N 1
ATOM 692 C CA . LYS A 1 93 ? 14.509 -12.542 -15.598 1.00 81.44 93 LYS A CA 1
ATOM 693 C C . LYS A 1 93 ? 14.551 -11.249 -14.788 1.00 81.44 93 LYS A C 1
ATOM 695 O O . LYS A 1 93 ? 13.816 -11.133 -13.806 1.00 81.44 93 LYS A O 1
ATOM 700 N N . ARG A 1 94 ? 15.352 -10.269 -15.217 1.00 84.25 94 ARG A N 1
ATOM 701 C CA . ARG A 1 94 ? 15.443 -8.950 -14.580 1.00 84.25 94 ARG A CA 1
ATOM 702 C C . ARG A 1 94 ? 14.104 -8.224 -14.619 1.00 84.25 94 ARG A C 1
ATOM 704 O O . ARG A 1 94 ? 13.683 -7.706 -13.593 1.00 84.25 94 ARG A O 1
ATOM 711 N N . GLN A 1 95 ? 13.416 -8.219 -15.758 1.00 78.56 95 GLN A N 1
ATOM 712 C CA . GLN A 1 95 ? 12.108 -7.580 -15.896 1.00 78.56 95 GLN A CA 1
ATOM 713 C C . GLN A 1 95 ? 11.078 -8.215 -14.958 1.00 78.56 95 GLN A C 1
ATOM 715 O O . GLN A 1 95 ? 10.358 -7.498 -14.270 1.00 78.56 95 GLN A O 1
ATOM 720 N N . ARG A 1 96 ? 11.046 -9.551 -14.858 1.00 75.94 96 ARG A N 1
ATOM 721 C CA . ARG A 1 96 ? 10.170 -10.257 -13.906 1.00 75.94 96 ARG A CA 1
ATOM 722 C C . ARG A 1 96 ? 10.510 -9.939 -12.457 1.00 75.94 96 ARG A C 1
ATOM 724 O O . ARG A 1 96 ? 9.593 -9.797 -11.654 1.00 75.94 96 ARG A O 1
ATOM 731 N N . TYR A 1 97 ? 11.799 -9.867 -12.127 1.00 75.44 97 TYR A N 1
ATOM 732 C CA . TYR A 1 97 ? 12.255 -9.494 -10.793 1.00 75.44 97 TYR A CA 1
ATOM 733 C C . TYR A 1 97 ? 11.811 -8.072 -10.455 1.00 75.44 97 TYR A C 1
ATOM 735 O O . TYR A 1 97 ? 11.128 -7.887 -9.457 1.00 75.44 97 TYR A O 1
ATOM 743 N N . LEU A 1 98 ? 12.098 -7.105 -11.333 1.00 74.19 98 LEU A N 1
ATOM 744 C CA . LEU A 1 98 ? 11.680 -5.716 -11.162 1.00 74.19 98 LEU A CA 1
ATOM 745 C C . LEU A 1 98 ? 10.167 -5.627 -10.987 1.00 74.19 98 LEU A C 1
ATOM 747 O O . LEU A 1 98 ? 9.730 -5.116 -9.971 1.00 74.19 98 LEU A O 1
ATOM 751 N N . GLN A 1 99 ? 9.372 -6.237 -11.867 1.00 68.25 99 GLN A N 1
ATOM 752 C CA . GLN A 1 99 ? 7.910 -6.275 -11.724 1.00 68.25 99 GLN A CA 1
ATOM 753 C C . GLN A 1 99 ? 7.428 -6.887 -10.397 1.00 68.25 99 GLN A C 1
ATOM 755 O O . GLN A 1 99 ? 6.335 -6.562 -9.944 1.00 68.25 99 GLN A O 1
ATOM 760 N N . ALA A 1 100 ? 8.202 -7.788 -9.785 1.00 68.69 100 ALA A N 1
ATOM 761 C CA . ALA A 1 100 ? 7.864 -8.408 -8.506 1.00 68.69 100 ALA A CA 1
ATOM 762 C C . ALA A 1 100 ? 8.349 -7.602 -7.287 1.00 68.69 100 ALA A C 1
ATOM 764 O O . ALA A 1 100 ? 7.804 -7.778 -6.198 1.00 68.69 100 ALA A O 1
ATOM 765 N N . THR A 1 101 ? 9.371 -6.755 -7.442 1.00 73.56 101 THR A N 1
ATOM 766 C CA . THR A 1 101 ? 9.993 -6.005 -6.337 1.00 73.56 101 THR A CA 1
ATOM 767 C C . THR A 1 101 ? 9.722 -4.506 -6.367 1.00 73.56 101 THR A C 1
ATOM 769 O O . THR A 1 101 ? 9.907 -3.847 -5.348 1.00 73.56 101 THR A O 1
ATOM 772 N N . THR A 1 102 ? 9.311 -3.943 -7.503 1.00 70.69 102 THR A N 1
ATOM 773 C CA . THR A 1 102 ? 8.952 -2.527 -7.602 1.00 70.69 102 THR A CA 1
ATOM 774 C C . THR A 1 102 ? 7.660 -2.287 -6.841 1.00 70.69 102 THR A C 1
ATOM 776 O O . THR A 1 102 ? 6.631 -2.896 -7.139 1.00 70.69 102 THR A O 1
ATOM 779 N N . MET A 1 103 ? 7.708 -1.391 -5.857 1.00 65.44 103 MET A N 1
ATOM 780 C CA . MET A 1 103 ? 6.512 -0.940 -5.159 1.00 65.44 103 MET A CA 1
ATOM 781 C C . MET A 1 103 ? 5.646 -0.153 -6.143 1.00 65.44 103 MET A C 1
ATOM 783 O O . MET A 1 103 ? 6.059 0.899 -6.618 1.00 65.44 103 MET A O 1
ATOM 787 N N . HIS A 1 104 ? 4.460 -0.673 -6.461 1.00 70.25 104 HIS A N 1
ATOM 788 C CA . HIS A 1 104 ? 3.469 0.032 -7.274 1.00 70.25 104 HIS A CA 1
ATOM 789 C C . HIS A 1 104 ? 2.511 0.792 -6.345 1.00 70.25 104 HIS A C 1
ATOM 791 O O . HIS A 1 104 ? 1.701 0.143 -5.671 1.00 70.25 104 HIS A O 1
ATOM 797 N N . PRO A 1 105 ? 2.603 2.132 -6.240 1.00 69.19 105 PRO A N 1
ATOM 798 C CA . PRO A 1 105 ? 1.638 2.908 -5.476 1.00 69.19 105 PRO A CA 1
ATOM 799 C C . PRO A 1 105 ? 0.286 2.865 -6.196 1.00 69.19 105 PRO A C 1
ATOM 801 O O . PRO A 1 105 ? 0.111 3.471 -7.252 1.00 69.19 105 PRO A O 1
ATOM 804 N N . MET A 1 106 ? -0.672 2.126 -5.630 1.00 71.75 106 MET A N 1
ATOM 805 C CA . MET A 1 106 ? -2.010 2.015 -6.211 1.00 71.75 106 MET A CA 1
ATOM 806 C C . MET A 1 106 ? -2.745 3.353 -6.148 1.00 71.75 106 MET A C 1
ATOM 808 O O . MET A 1 106 ? -2.854 3.972 -5.086 1.00 71.75 106 MET A O 1
ATOM 812 N N . LYS A 1 107 ? -3.297 3.775 -7.286 1.00 79.75 107 LYS A N 1
ATOM 813 C CA . LYS A 1 107 ? -4.151 4.970 -7.363 1.00 79.75 107 LYS A CA 1
ATOM 814 C C . LYS A 1 107 ? -5.531 4.681 -6.767 1.00 79.75 107 LYS A C 1
ATOM 816 O O . LYS A 1 107 ? -5.979 3.539 -6.738 1.00 79.75 107 LYS A O 1
ATOM 821 N N . ALA A 1 108 ? -6.259 5.721 -6.357 1.00 75.25 108 ALA A N 1
ATOM 822 C CA . ALA A 1 108 ? -7.610 5.569 -5.799 1.00 75.25 108 ALA A CA 1
ATOM 823 C C . ALA A 1 108 ? -8.571 4.808 -6.739 1.00 75.25 108 ALA A C 1
ATOM 825 O O . ALA A 1 108 ? -9.344 3.969 -6.288 1.00 75.25 108 ALA A O 1
ATOM 826 N N . ALA A 1 109 ? -8.472 5.048 -8.052 1.00 77.50 109 ALA A N 1
ATOM 827 C CA . ALA A 1 109 ? -9.251 4.321 -9.054 1.00 77.50 109 ALA A CA 1
ATOM 828 C C . ALA A 1 109 ? -8.894 2.825 -9.107 1.00 77.50 109 ALA A C 1
ATOM 830 O O . ALA A 1 109 ? -9.784 1.988 -9.211 1.00 77.50 109 ALA A O 1
ATOM 831 N N . GLU A 1 110 ? -7.607 2.486 -8.983 1.00 75.31 110 GLU A N 1
ATOM 832 C CA . GLU A 1 110 ? -7.132 1.098 -8.962 1.00 75.31 110 GLU A CA 1
ATOM 833 C C . GLU A 1 110 ? -7.665 0.380 -7.711 1.00 75.31 110 GLU A C 1
ATOM 835 O O . GLU A 1 110 ? -8.252 -0.695 -7.815 1.00 75.31 110 GLU A O 1
ATOM 840 N N . LEU A 1 111 ? -7.617 1.032 -6.545 1.00 80.38 111 LEU A N 1
ATOM 841 C CA . LEU A 1 111 ? -8.172 0.486 -5.300 1.00 80.38 111 LEU A CA 1
ATOM 842 C C . LEU A 1 111 ? -9.683 0.212 -5.373 1.00 80.38 111 LEU A C 1
ATOM 844 O O . LEU A 1 111 ? -10.138 -0.809 -4.852 1.00 80.38 111 LEU A O 1
ATOM 848 N N . GLU A 1 112 ? -10.464 1.077 -6.026 1.00 81.06 112 GLU A N 1
ATOM 849 C CA . GLU A 1 112 ? -11.897 0.820 -6.227 1.00 81.06 112 GLU A CA 1
ATOM 850 C C . GLU A 1 112 ? -12.115 -0.377 -7.160 1.00 81.06 112 GLU A C 1
ATOM 852 O O . GLU A 1 112 ? -12.937 -1.251 -6.870 1.00 81.06 112 GLU A O 1
ATOM 857 N N . THR A 1 113 ? -11.326 -0.489 -8.236 1.00 83.19 113 THR A N 1
ATOM 858 C CA . THR A 1 113 ? -11.403 -1.657 -9.126 1.00 83.19 113 THR A CA 1
ATOM 859 C C . THR A 1 113 ? -11.009 -2.951 -8.419 1.00 83.19 113 THR A C 1
ATOM 861 O O . THR A 1 113 ? -11.653 -3.982 -8.640 1.00 83.19 113 THR A O 1
ATOM 864 N N . LEU A 1 114 ? -10.033 -2.904 -7.507 1.00 82.88 114 LEU A N 1
ATOM 865 C CA . LEU A 1 114 ? -9.669 -4.030 -6.654 1.00 82.88 114 LEU A CA 1
ATOM 866 C C . LEU A 1 114 ? -10.827 -4.440 -5.751 1.00 82.88 114 LEU A C 1
ATOM 868 O O . LEU A 1 114 ? -11.171 -5.621 -5.657 1.00 82.88 114 LEU A O 1
ATOM 872 N N . ALA A 1 115 ? -11.453 -3.460 -5.098 1.00 83.38 115 ALA A N 1
ATOM 873 C CA . ALA A 1 115 ? -12.586 -3.688 -4.215 1.00 83.38 115 ALA A CA 1
ATOM 874 C C . ALA A 1 115 ? -13.782 -4.275 -4.980 1.00 83.38 115 ALA A C 1
ATOM 876 O O . ALA A 1 115 ? -14.462 -5.180 -4.489 1.00 83.38 115 ALA A O 1
ATOM 877 N N . GLU A 1 116 ? -14.039 -3.807 -6.200 1.00 85.12 116 GLU A N 1
ATOM 878 C CA . GLU A 1 116 ? -15.066 -4.367 -7.077 1.00 85.12 116 GLU A CA 1
ATOM 879 C C . GLU A 1 116 ? -14.714 -5.789 -7.539 1.00 85.12 116 GLU A C 1
ATOM 881 O O . GLU A 1 116 ? -15.572 -6.675 -7.550 1.00 85.12 116 GLU A O 1
ATOM 886 N N . ALA A 1 117 ? -13.450 -6.049 -7.879 1.00 85.75 117 ALA A N 1
ATOM 887 C CA . ALA A 1 117 ? -12.979 -7.375 -8.263 1.00 85.75 117 ALA A CA 1
ATOM 888 C C . ALA A 1 117 ? -13.156 -8.387 -7.121 1.00 85.75 117 ALA A C 1
ATOM 890 O O . ALA A 1 117 ? -13.732 -9.457 -7.338 1.00 85.75 117 ALA A O 1
ATOM 891 N N . VAL A 1 118 ? -12.762 -8.020 -5.900 1.00 86.62 118 VAL A N 1
ATOM 892 C CA . VAL A 1 118 ? -12.941 -8.840 -4.693 1.00 86.62 118 VAL A CA 1
ATOM 893 C C . VAL A 1 118 ? -14.421 -9.100 -4.406 1.00 86.62 118 VAL A C 1
ATOM 895 O O . VAL A 1 118 ? -14.807 -10.256 -4.220 1.00 86.62 118 VAL A O 1
ATOM 898 N N . ARG A 1 119 ? -15.269 -8.061 -4.440 1.00 85.81 119 ARG A N 1
ATOM 899 C CA . ARG A 1 119 ? -16.724 -8.216 -4.267 1.00 85.81 119 ARG A CA 1
ATOM 900 C C . ARG A 1 119 ? -17.308 -9.159 -5.314 1.00 85.81 119 ARG A C 1
ATOM 902 O O . ARG A 1 119 ? -18.049 -10.074 -4.965 1.00 85.81 119 ARG A O 1
ATOM 909 N N . SER A 1 120 ? -16.942 -8.981 -6.583 1.00 87.00 120 SER A N 1
ATOM 910 C CA . SER A 1 120 ? -17.450 -9.811 -7.680 1.00 87.00 120 SER A CA 1
ATOM 911 C C . SER A 1 120 ? -17.046 -11.282 -7.547 1.00 87.00 120 SER A C 1
ATOM 913 O O . SER A 1 120 ? -17.859 -12.171 -7.806 1.00 87.00 120 SER A O 1
ATOM 915 N N . GLU A 1 121 ? -15.827 -11.554 -7.078 1.00 85.44 121 GLU A N 1
ATOM 916 C CA . GLU A 1 121 ? -15.356 -12.919 -6.850 1.00 85.44 121 GLU A CA 1
ATOM 917 C C . GLU A 1 121 ? -16.063 -13.561 -5.654 1.00 85.44 121 GLU A C 1
ATOM 919 O O . GLU A 1 121 ? -16.484 -14.716 -5.727 1.00 85.44 121 GLU A O 1
ATOM 924 N N . ASN A 1 122 ? -16.278 -12.792 -4.587 1.00 87.31 122 ASN A N 1
ATOM 925 C CA . ASN A 1 122 ? -17.083 -13.222 -3.454 1.00 87.31 122 ASN A CA 1
ATOM 926 C C . ASN A 1 122 ? -18.519 -13.562 -3.895 1.00 87.31 122 ASN A C 1
ATOM 928 O O . ASN A 1 122 ? -18.981 -14.675 -3.649 1.00 87.31 122 ASN A O 1
ATOM 932 N N . HIS A 1 123 ? -19.195 -12.688 -4.645 1.00 85.56 123 HIS A N 1
ATOM 933 C CA . HIS A 1 123 ? -20.524 -12.989 -5.192 1.00 85.56 123 HIS A CA 1
ATOM 934 C C . HIS A 1 123 ? -20.542 -14.275 -6.029 1.00 85.56 123 HIS A C 1
ATOM 936 O O . HIS A 1 123 ? -21.456 -15.088 -5.892 1.00 85.56 123 HIS A O 1
ATOM 942 N N . ARG A 1 124 ? -19.516 -14.505 -6.857 1.00 87.38 124 ARG A N 1
ATOM 943 C CA . ARG A 1 124 ? -19.394 -15.720 -7.674 1.00 87.38 124 ARG A CA 1
ATOM 944 C C . ARG A 1 124 ? -19.307 -16.987 -6.821 1.00 87.38 124 ARG A C 1
ATOM 946 O O . ARG A 1 124 ? -19.938 -17.988 -7.161 1.00 87.38 124 ARG A O 1
ATOM 953 N N . ILE A 1 125 ? -18.519 -16.966 -5.746 1.00 87.12 125 ILE A N 1
ATOM 954 C CA . ILE A 1 125 ? -18.351 -18.114 -4.841 1.00 87.12 125 ILE A CA 1
ATOM 955 C C . ILE A 1 125 ? -19.693 -18.484 -4.211 1.00 87.12 125 ILE A C 1
ATOM 957 O O . ILE A 1 125 ? -20.103 -19.642 -4.294 1.00 87.12 125 ILE A O 1
ATOM 961 N N . TYR A 1 126 ? -20.404 -17.496 -3.669 1.00 83.19 126 TYR A N 1
ATOM 962 C CA . TYR A 1 126 ? -21.690 -17.720 -3.010 1.00 83.19 126 TYR A CA 1
ATOM 963 C C . TYR A 1 126 ? -22.794 -18.121 -3.991 1.00 83.19 126 TYR A C 1
ATOM 965 O O . TYR A 1 126 ? -23.574 -19.024 -3.694 1.00 83.19 126 TYR A O 1
ATOM 973 N N . ALA A 1 127 ? -22.815 -17.549 -5.197 1.00 84.44 127 ALA A N 1
ATOM 974 C CA . ALA A 1 127 ? -23.741 -17.968 -6.248 1.00 84.44 127 ALA A CA 1
ATOM 975 C C . ALA A 1 127 ? -23.530 -19.442 -6.647 1.00 84.44 127 ALA A C 1
ATOM 977 O O . ALA A 1 127 ? -24.494 -20.196 -6.794 1.00 84.44 127 ALA A O 1
ATOM 978 N N . LEU A 1 128 ? -22.271 -19.880 -6.781 1.00 85.44 128 LEU A N 1
ATOM 979 C CA . LEU A 1 128 ? -21.947 -21.280 -7.074 1.00 85.44 128 LEU A CA 1
ATOM 980 C C . LEU A 1 128 ? -22.252 -22.211 -5.901 1.00 85.44 128 LEU A C 1
ATOM 982 O O . LEU A 1 128 ? -22.670 -23.349 -6.112 1.00 85.44 128 LEU A O 1
ATOM 986 N N . GLU A 1 129 ? -22.038 -21.757 -4.670 1.00 84.88 129 GLU A N 1
ATOM 987 C CA . GLU A 1 129 ? -22.373 -22.529 -3.480 1.00 84.88 129 GLU A CA 1
ATOM 988 C C . GLU A 1 129 ? -23.889 -22.718 -3.338 1.00 84.88 129 GLU A C 1
ATOM 990 O O . GLU A 1 129 ? -24.343 -23.842 -3.112 1.00 84.88 129 GLU A O 1
ATOM 995 N N . ALA A 1 130 ? -24.676 -21.664 -3.564 1.00 83.25 130 ALA A N 1
ATOM 996 C CA . ALA A 1 130 ? -26.135 -21.733 -3.601 1.00 83.25 130 ALA A CA 1
ATOM 997 C C . ALA A 1 130 ? -26.621 -22.718 -4.676 1.00 83.25 130 ALA A C 1
ATOM 999 O O . ALA A 1 130 ? -27.449 -23.585 -4.388 1.00 83.25 130 ALA A O 1
ATOM 1000 N N . GLN A 1 131 ? -26.029 -22.676 -5.876 1.00 83.81 131 GLN A N 1
ATOM 1001 C CA . GLN A 1 131 ? -26.347 -23.623 -6.947 1.00 83.81 131 GLN A CA 1
ATOM 1002 C C . GLN A 1 131 ? -26.037 -25.075 -6.549 1.00 83.81 131 GLN A C 1
ATOM 1004 O O . GLN A 1 131 ? -26.848 -25.968 -6.795 1.00 83.81 131 GLN A O 1
ATOM 1009 N N . ARG A 1 132 ? -24.893 -25.330 -5.898 1.00 84.12 132 ARG A N 1
ATOM 1010 C CA . ARG A 1 132 ? -24.527 -26.672 -5.401 1.00 84.12 132 ARG A CA 1
ATOM 1011 C C . ARG A 1 132 ? -25.499 -27.197 -4.348 1.00 84.12 132 ARG A C 1
ATOM 1013 O O . ARG A 1 132 ? -25.710 -28.403 -4.272 1.00 84.12 132 ARG A O 1
ATOM 1020 N N . ARG A 1 133 ? -26.090 -26.303 -3.555 1.00 82.75 133 ARG A N 1
ATOM 1021 C CA . ARG A 1 133 ? -27.111 -26.621 -2.545 1.00 82.75 133 ARG A CA 1
ATOM 1022 C C . ARG A 1 133 ? -28.524 -26.745 -3.137 1.00 82.75 133 ARG A C 1
ATOM 1024 O O . ARG A 1 133 ? -29.464 -26.990 -2.390 1.00 82.75 133 ARG A O 1
ATOM 1031 N N . GLY A 1 134 ? -28.687 -26.577 -4.454 1.00 80.56 134 GLY A N 1
ATOM 1032 C CA . GLY A 1 134 ? -29.989 -26.604 -5.129 1.00 80.56 134 GLY A CA 1
ATOM 1033 C C . GLY A 1 134 ? -30.853 -25.364 -4.86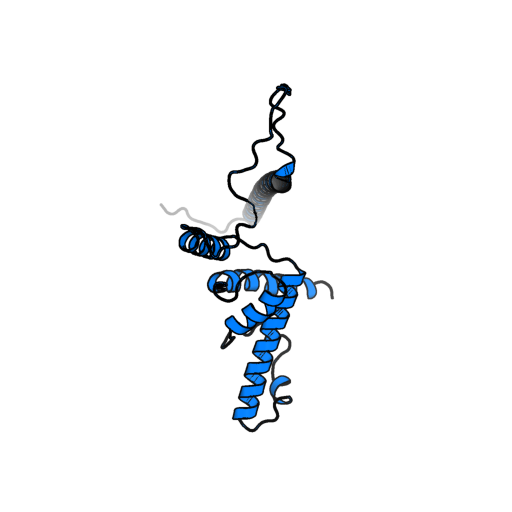8 1.00 80.56 134 GLY A C 1
ATOM 1034 O O . GLY A 1 134 ? -32.052 -25.388 -5.134 1.00 80.56 134 GLY A O 1
ATOM 1035 N N . GLN A 1 135 ? -30.265 -24.290 -4.337 1.00 78.44 135 GLN A N 1
ATOM 1036 C CA . GLN A 1 135 ? -30.940 -23.021 -4.080 1.00 78.44 135 GLN A CA 1
ATOM 1037 C C . GLN A 1 135 ? -30.784 -22.066 -5.270 1.00 78.44 135 GLN A C 1
ATOM 1039 O O . GLN A 1 135 ? -29.847 -22.167 -6.064 1.00 78.44 135 GLN A O 1
ATOM 1044 N N . GLN A 1 136 ? -31.710 -21.111 -5.391 1.00 75.44 136 GLN A N 1
ATOM 1045 C CA . GLN A 1 136 ? -31.623 -20.059 -6.402 1.00 75.44 136 GLN A CA 1
ATOM 1046 C C . GLN A 1 136 ? -30.420 -19.141 -6.105 1.00 75.44 136 GLN A C 1
ATOM 1048 O O . GLN A 1 136 ? -30.359 -18.582 -5.005 1.00 75.44 136 GLN A O 1
ATOM 1053 N N . PRO A 1 137 ? -29.492 -18.926 -7.061 1.00 66.12 137 PRO A N 1
ATOM 1054 C CA . PRO A 1 137 ? -28.242 -18.191 -6.828 1.00 66.12 137 PRO A CA 1
ATOM 1055 C C . PRO A 1 137 ? -28.411 -16.758 -6.316 1.00 66.12 137 PRO A C 1
ATOM 1057 O O . PRO A 1 137 ? -27.524 -16.243 -5.649 1.00 66.12 137 PRO A O 1
ATOM 1060 N N . LEU A 1 138 ? -29.539 -16.114 -6.630 1.00 66.44 138 LEU A N 1
ATOM 1061 C CA . LEU A 1 138 ? -29.823 -14.727 -6.249 1.00 66.44 138 LEU A CA 1
ATOM 1062 C C . LEU A 1 138 ? -30.476 -14.594 -4.867 1.00 66.44 138 LEU A C 1
ATOM 1064 O O . LEU A 1 138 ? -30.421 -13.521 -4.278 1.00 66.44 138 LEU A O 1
ATOM 1068 N N . VAL A 1 139 ? -31.080 -15.663 -4.339 1.00 64.69 139 VAL A N 1
ATOM 1069 C CA . VAL A 1 139 ? -31.788 -15.622 -3.047 1.00 64.69 139 VAL A CA 1
ATOM 1070 C C . VAL A 1 139 ? -30.789 -15.660 -1.893 1.00 64.69 139 VAL A C 1
ATOM 1072 O O . VAL A 1 139 ? -30.865 -14.824 -1.002 1.00 64.69 139 VAL A O 1
ATOM 1075 N N . GLY A 1 140 ? -29.779 -16.533 -1.978 1.00 61.41 140 GLY A N 1
ATOM 1076 C CA . GLY A 1 140 ? -28.744 -16.655 -0.944 1.00 61.41 140 GLY A CA 1
ATOM 1077 C C . GLY A 1 140 ? -27.816 -15.440 -0.820 1.00 61.41 140 GLY A C 1
ATOM 1078 O O . GLY A 1 140 ? -27.101 -15.319 0.166 1.00 61.41 140 GLY A O 1
ATOM 1079 N N . ILE A 1 141 ? -27.821 -14.516 -1.790 1.00 64.56 141 ILE A N 1
ATOM 1080 C CA . ILE A 1 141 ? -27.022 -13.280 -1.726 1.00 64.56 141 ILE A CA 1
ATOM 1081 C C . ILE A 1 141 ? -27.616 -12.292 -0.708 1.00 64.56 141 ILE A C 1
ATOM 1083 O O . ILE A 1 141 ? -26.856 -11.588 -0.047 1.00 64.56 141 ILE A O 1
ATOM 1087 N N . ASN A 1 142 ? -28.945 -12.275 -0.549 1.00 67.56 142 ASN A N 1
ATOM 1088 C CA . ASN A 1 142 ? -29.650 -11.385 0.382 1.00 67.56 142 ASN A CA 1
ATOM 1089 C C . ASN A 1 142 ? -29.623 -11.883 1.837 1.00 67.56 142 ASN A C 1
ATOM 1091 O O . ASN A 1 142 ? -29.951 -11.124 2.743 1.00 67.56 142 ASN A O 1
ATOM 1095 N N . ASP A 1 143 ? -29.212 -13.134 2.069 1.00 69.56 143 ASP A N 1
ATOM 1096 C CA . ASP A 1 143 ? -29.105 -13.721 3.411 1.00 69.56 143 ASP A CA 1
ATOM 1097 C C . ASP A 1 143 ? -27.856 -13.234 4.174 1.00 69.56 143 ASP A C 1
ATOM 1099 O O . ASP A 1 143 ? -27.673 -13.542 5.356 1.00 69.56 143 ASP A O 1
ATOM 1103 N N . HIS A 1 144 ? -26.974 -12.477 3.514 1.00 71.06 144 HIS A N 1
ATOM 1104 C CA . HIS A 1 144 ? -25.732 -11.979 4.094 1.00 71.06 144 HIS A CA 1
ATOM 1105 C C . HIS A 1 144 ? -25.852 -10.519 4.571 1.00 71.06 144 HIS A C 1
ATOM 1107 O O . HIS A 1 144 ? -26.442 -9.697 3.872 1.00 71.06 144 HIS A O 1
ATOM 1113 N N . PRO A 1 145 ? -25.250 -10.160 5.726 1.00 74.44 145 PRO A N 1
ATOM 1114 C CA . PRO A 1 145 ? -25.234 -8.783 6.221 1.00 74.44 145 PRO A CA 1
ATOM 1115 C C . PRO A 1 145 ? -24.622 -7.798 5.216 1.00 74.44 145 PRO A C 1
ATOM 1117 O O . PRO A 1 145 ? -23.698 -8.148 4.474 1.00 74.44 145 PRO A O 1
ATOM 1120 N N . GLU A 1 146 ? -25.071 -6.540 5.240 1.00 68.75 146 GLU A N 1
ATOM 1121 C CA . GLU A 1 146 ? -24.500 -5.491 4.390 1.00 68.75 146 GLU A CA 1
ATOM 1122 C C . GLU A 1 146 ? -22.979 -5.371 4.587 1.00 68.75 146 GLU A C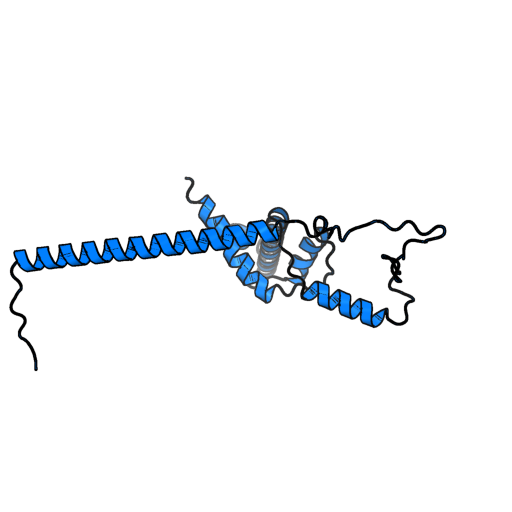 1
ATOM 1124 O O . GLU A 1 146 ? -22.461 -5.350 5.706 1.00 68.75 146 GLU A O 1
ATOM 1129 N N . GLY A 1 147 ? -22.239 -5.333 3.477 1.00 70.56 147 GLY A N 1
ATOM 1130 C CA . GLY A 1 147 ? -20.775 -5.273 3.484 1.00 70.56 147 GLY A CA 1
ATOM 1131 C C . GLY A 1 147 ? -20.059 -6.615 3.685 1.00 70.56 147 GLY A C 1
ATOM 1132 O O . GLY A 1 147 ? -18.831 -6.655 3.582 1.00 70.56 147 GLY A O 1
ATOM 1133 N N . PHE A 1 148 ? -20.775 -7.730 3.884 1.00 76.69 148 PHE A N 1
ATOM 1134 C CA . PHE A 1 148 ? -20.172 -9.061 4.043 1.00 76.69 148 PHE A CA 1
ATOM 1135 C C . PHE A 1 148 ? -19.211 -9.422 2.896 1.00 76.69 148 PHE A C 1
ATOM 1137 O O . PHE A 1 148 ? -18.080 -9.847 3.133 1.00 76.69 148 PHE A O 1
ATOM 1144 N N . PHE A 1 149 ? -19.610 -9.160 1.648 1.00 76.56 149 PHE A N 1
ATOM 1145 C CA . PHE A 1 149 ? -18.795 -9.449 0.463 1.00 76.56 149 PHE A CA 1
ATOM 1146 C C . PHE A 1 149 ? -17.576 -8.526 0.292 1.00 76.56 149 PHE A C 1
ATOM 1148 O O . PHE A 1 149 ? -16.693 -8.837 -0.506 1.00 76.56 149 PHE A O 1
ATOM 1155 N N . GLY A 1 150 ? -17.503 -7.411 1.026 1.00 71.81 150 GLY A N 1
ATOM 1156 C CA . GLY A 1 150 ? -16.315 -6.550 1.081 1.00 71.81 150 GLY A CA 1
ATOM 1157 C C . GLY A 1 150 ? -15.315 -6.967 2.163 1.00 71.81 150 GLY A C 1
ATOM 1158 O O . GLY A 1 150 ? -14.134 -6.642 2.070 1.00 71.81 150 GLY A O 1
ATOM 1159 N N . ILE A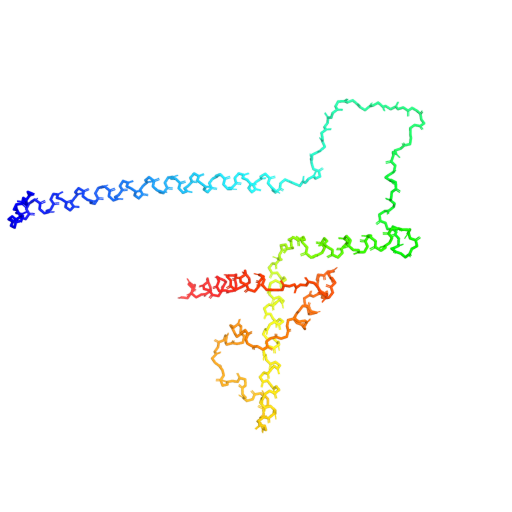 1 151 ? -15.774 -7.702 3.181 1.00 75.69 151 ILE A N 1
ATOM 1160 C CA . ILE A 1 151 ? -14.971 -8.081 4.353 1.00 75.69 151 ILE A CA 1
ATOM 1161 C C . ILE A 1 151 ? -14.521 -9.545 4.273 1.00 75.69 151 ILE A C 1
ATOM 1163 O O . ILE A 1 151 ? -13.457 -9.886 4.795 1.00 75.69 151 ILE A O 1
ATOM 1167 N N . ASN A 1 152 ? -15.298 -10.416 3.619 1.00 77.31 152 ASN A N 1
ATOM 1168 C CA . ASN A 1 152 ? -14.964 -11.830 3.489 1.00 77.31 152 ASN A CA 1
ATOM 1169 C C . ASN A 1 152 ? -13.653 -12.034 2.716 1.00 77.31 152 ASN A C 1
ATOM 1171 O O . ASN A 1 152 ? -13.460 -11.469 1.643 1.00 77.31 152 ASN A O 1
ATOM 1175 N N . LYS A 1 153 ? -12.786 -12.898 3.256 1.00 71.12 153 LYS A N 1
ATOM 1176 C CA . LYS A 1 153 ? -11.464 -13.245 2.699 1.00 71.12 153 LYS A CA 1
ATOM 1177 C C . LYS A 1 153 ? -11.311 -14.719 2.369 1.00 71.12 153 LYS A C 1
ATOM 1179 O O . LYS A 1 153 ? -10.281 -15.138 1.844 1.00 71.12 153 LYS A O 1
ATOM 1184 N N . VAL A 1 154 ? -12.296 -15.524 2.745 1.00 78.44 154 VAL A N 1
ATOM 1185 C CA . VAL A 1 154 ? -12.188 -16.974 2.685 1.00 78.44 154 VAL A CA 1
ATOM 1186 C C . VAL A 1 154 ? -12.565 -17.436 1.285 1.00 78.44 154 VAL A C 1
ATOM 1188 O O . VAL A 1 154 ? -13.639 -17.113 0.786 1.00 78.44 154 VAL A O 1
ATOM 1191 N N . GLY A 1 155 ? -11.671 -18.199 0.652 1.00 77.38 155 GLY A N 1
ATOM 1192 C CA . GLY A 1 155 ? -11.930 -18.842 -0.638 1.00 77.38 155 GLY A CA 1
ATOM 1193 C C . GLY A 1 155 ? -11.784 -17.948 -1.873 1.00 77.38 155 GLY A C 1
ATOM 1194 O O . GLY A 1 155 ? -12.068 -18.417 -2.972 1.00 77.38 155 GLY A O 1
ATOM 1195 N N . ILE A 1 156 ? -11.321 -16.700 -1.724 1.00 84.31 156 ILE A N 1
ATOM 1196 C CA . ILE A 1 156 ? -11.102 -15.786 -2.855 1.00 84.31 156 ILE A CA 1
ATOM 1197 C C . ILE A 1 156 ? -10.013 -16.334 -3.781 1.00 84.31 156 ILE A C 1
ATOM 1199 O O . ILE A 1 156 ? -8.890 -16.613 -3.351 1.00 84.31 156 ILE A O 1
ATOM 1203 N N . ASN A 1 157 ? -10.323 -16.420 -5.076 1.00 83.69 157 ASN A N 1
ATOM 1204 C CA . ASN A 1 157 ? -9.328 -16.707 -6.098 1.00 83.69 157 ASN A CA 1
ATOM 1205 C C . ASN A 1 157 ? -8.593 -15.423 -6.519 1.00 83.69 157 ASN A C 1
ATOM 1207 O O . ASN A 1 157 ? -9.045 -14.675 -7.390 1.00 83.69 157 ASN A O 1
ATOM 1211 N N . TRP A 1 158 ? -7.424 -15.198 -5.921 1.00 80.00 158 TRP A N 1
ATOM 1212 C CA . TRP A 1 158 ? -6.594 -14.021 -6.185 1.00 80.00 158 TRP A CA 1
ATOM 1213 C C . TRP A 1 158 ? -6.037 -13.950 -7.607 1.00 80.00 158 TRP A C 1
ATOM 1215 O O . TRP A 1 158 ? -5.768 -12.855 -8.076 1.00 80.00 158 TRP A O 1
ATOM 1225 N N . GLU A 1 159 ? -5.914 -15.066 -8.327 1.00 79.38 159 GLU A N 1
ATOM 1226 C CA . GLU A 1 159 ? -5.470 -15.059 -9.728 1.00 79.38 159 GLU A CA 1
ATOM 1227 C C . GLU A 1 159 ? -6.520 -14.403 -10.641 1.00 79.38 159 GLU A C 1
ATOM 1229 O O . GLU A 1 159 ? -6.189 -13.650 -11.561 1.00 79.38 159 GLU A O 1
ATOM 1234 N N . ARG A 1 160 ? -7.810 -14.613 -10.344 1.00 77.12 160 ARG A N 1
ATOM 1235 C CA . ARG A 1 160 ? -8.916 -13.954 -11.057 1.00 77.12 160 ARG A CA 1
ATOM 1236 C C . ARG A 1 160 ? -9.038 -12.479 -10.700 1.00 77.12 160 ARG A C 1
ATOM 1238 O O . ARG A 1 160 ? -9.257 -11.668 -11.597 1.00 77.12 160 ARG A O 1
ATOM 1245 N N . VAL A 1 161 ? -8.869 -12.147 -9.420 1.00 80.56 161 VAL A N 1
ATOM 1246 C CA . VAL A 1 161 ? -8.843 -10.754 -8.947 1.00 80.56 161 VAL A CA 1
ATOM 1247 C C . VAL A 1 161 ? -7.691 -10.002 -9.616 1.00 80.56 161 VAL A C 1
ATOM 1249 O O . VAL A 1 161 ? -7.930 -8.974 -10.247 1.00 80.56 161 VAL A O 1
ATOM 1252 N N . ALA A 1 162 ? -6.486 -10.586 -9.602 1.00 74.62 162 ALA A N 1
ATOM 1253 C CA . ALA A 1 162 ? -5.308 -10.059 -10.285 1.00 74.62 162 ALA A CA 1
ATOM 1254 C C . ALA A 1 162 ? -5.593 -9.815 -11.763 1.00 74.62 162 ALA A C 1
ATOM 1256 O O . ALA A 1 162 ? -5.328 -8.733 -12.255 1.00 74.62 162 ALA A O 1
ATOM 1257 N N . SER A 1 163 ? -6.180 -10.793 -12.463 1.00 72.19 163 SER A N 1
ATOM 1258 C CA . SER A 1 163 ? -6.470 -10.699 -13.900 1.00 72.19 163 SER A CA 1
ATOM 1259 C C . SER A 1 163 ? -7.466 -9.588 -14.259 1.00 72.19 163 SER A C 1
ATOM 1261 O O . SER A 1 163 ? -7.434 -9.090 -15.384 1.00 72.19 163 SER A O 1
ATOM 1263 N N . LYS A 1 164 ? -8.368 -9.213 -13.339 1.00 70.31 164 LYS A N 1
ATOM 1264 C CA . LYS A 1 164 ? -9.325 -8.112 -13.543 1.00 70.31 164 LYS A CA 1
ATOM 1265 C C . LYS A 1 164 ? -8.645 -6.752 -13.348 1.00 70.31 164 LYS A C 1
ATOM 1267 O O . LYS A 1 164 ? -8.879 -5.862 -14.159 1.00 70.31 164 LYS A O 1
ATOM 1272 N N . GLU A 1 165 ? -7.753 -6.630 -12.365 1.00 60.72 165 GLU A N 1
ATOM 1273 C CA . GLU A 1 165 ? -6.907 -5.437 -12.184 1.00 60.72 165 GLU A CA 1
ATOM 1274 C C . GLU A 1 165 ? -5.846 -5.274 -13.279 1.00 60.72 165 GLU A C 1
ATOM 1276 O O . GLU A 1 165 ? -5.580 -4.169 -13.748 1.00 60.72 165 GLU A O 1
ATOM 1281 N N . LEU A 1 166 ? -5.282 -6.384 -13.755 1.00 53.91 166 LEU A N 1
ATOM 1282 C CA . LEU A 1 166 ? -4.247 -6.419 -14.789 1.00 53.91 166 LEU A CA 1
ATOM 1283 C C . LEU A 1 166 ? -4.692 -5.849 -16.140 1.00 53.91 166 LEU A C 1
ATOM 1285 O O . LEU A 1 166 ? -3.877 -5.622 -17.023 1.00 53.91 166 LEU A O 1
ATOM 1289 N N . ARG A 1 167 ? -6.000 -5.685 -16.349 1.00 52.59 167 ARG A N 1
ATOM 1290 C CA . ARG A 1 167 ? -6.522 -5.029 -17.553 1.00 52.59 167 ARG A CA 1
ATOM 1291 C C . ARG A 1 167 ? -6.350 -3.512 -17.510 1.00 52.59 167 ARG A C 1
ATOM 1293 O O . ARG A 1 167 ? -6.469 -2.885 -18.555 1.00 52.59 167 ARG A O 1
ATOM 1300 N N . MET A 1 168 ? -6.097 -2.946 -16.330 1.00 47.31 168 MET A N 1
ATOM 1301 C CA . MET A 1 168 ? -5.922 -1.507 -16.112 1.00 47.31 168 MET A CA 1
ATOM 1302 C C . MET A 1 168 ? -4.455 -1.141 -15.875 1.00 47.31 168 MET A C 1
ATOM 1304 O O . MET A 1 168 ? -3.989 -0.123 -16.378 1.00 47.31 168 MET A O 1
ATOM 1308 N N . CYS A 1 169 ? -3.703 -1.997 -15.183 1.00 44.97 169 CYS A N 1
ATOM 1309 C CA . CYS A 1 169 ? -2.256 -1.859 -15.047 1.00 44.97 169 CYS A CA 1
ATOM 1310 C C . CYS A 1 169 ? -1.584 -2.749 -16.098 1.00 44.97 169 CYS A C 1
ATOM 1312 O O . CYS A 1 169 ? -1.825 -3.949 -16.083 1.00 44.97 169 CYS A O 1
ATOM 1314 N N . ASN A 1 170 ? -0.703 -2.219 -16.956 1.00 43.38 170 ASN A N 1
ATOM 1315 C CA . ASN A 1 170 ? 0.137 -2.973 -17.916 1.00 43.38 170 ASN A CA 1
ATOM 1316 C C . ASN A 1 170 ? 1.128 -3.975 -17.243 1.00 43.38 170 ASN A C 1
ATOM 1318 O O . ASN A 1 170 ? 2.247 -4.183 -17.711 1.00 43.38 170 ASN A O 1
ATOM 1322 N N . ALA A 1 171 ? 0.770 -4.582 -16.112 1.00 45.91 171 ALA A N 1
ATOM 1323 C CA . ALA A 1 171 ? 1.539 -5.581 -15.385 1.00 45.91 171 ALA A CA 1
ATOM 1324 C C . ALA A 1 171 ? 1.221 -6.995 -15.903 1.00 45.91 171 ALA A C 1
ATOM 1326 O O . ALA A 1 171 ? 0.204 -7.221 -16.542 1.00 45.91 171 ALA A O 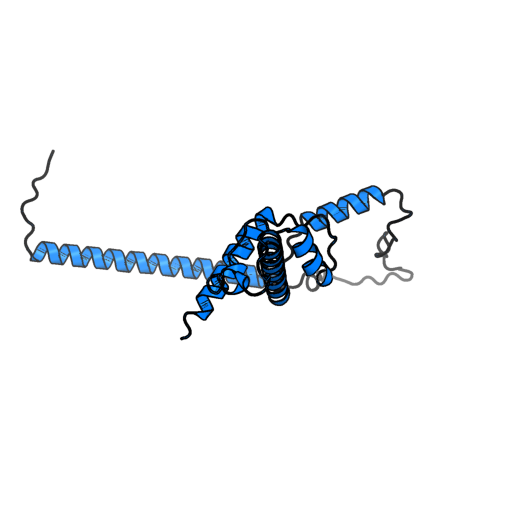1
ATOM 1327 N N . HIS A 1 172 ? 2.109 -7.966 -15.676 1.00 42.00 172 HIS A N 1
ATOM 1328 C CA . HIS A 1 172 ? 1.969 -9.349 -16.155 1.00 42.00 172 HIS A CA 1
ATOM 1329 C C . HIS A 1 172 ? 1.293 -10.278 -15.119 1.00 42.00 172 HIS A C 1
ATOM 1331 O O . HIS A 1 172 ? 1.508 -10.121 -13.916 1.00 42.00 172 HIS A O 1
ATOM 1337 N N . PRO A 1 173 ? 0.541 -11.313 -15.557 1.00 40.66 173 PRO A N 1
ATOM 1338 C CA . PRO A 1 173 ? -0.472 -12.010 -14.746 1.00 40.66 173 PRO A CA 1
ATOM 1339 C C . PRO A 1 173 ? 0.049 -12.881 -13.592 1.00 40.66 173 PRO A C 1
ATOM 1341 O O . PRO A 1 173 ? -0.752 -13.438 -12.848 1.00 40.66 173 PRO A O 1
ATOM 1344 N N . LYS A 1 174 ? 1.366 -13.056 -13.431 1.00 40.97 174 LYS A N 1
ATOM 1345 C CA . LYS A 1 174 ? 1.914 -14.162 -12.621 1.00 40.97 174 LYS A CA 1
ATOM 1346 C C . LYS A 1 174 ? 2.500 -13.787 -11.261 1.00 40.97 174 LYS A C 1
ATOM 1348 O O . LYS A 1 174 ? 2.781 -14.697 -10.493 1.00 40.97 174 LYS A O 1
ATOM 1353 N N . ASN A 1 175 ? 2.676 -12.505 -10.937 1.00 41.41 175 ASN A N 1
ATOM 1354 C CA . ASN A 1 175 ? 3.549 -12.130 -9.813 1.00 41.41 175 ASN A CA 1
ATOM 1355 C C . ASN A 1 175 ? 2.962 -11.156 -8.788 1.00 41.41 175 ASN A C 1
ATOM 1357 O O . ASN A 1 175 ? 3.697 -10.695 -7.917 1.00 41.41 175 ASN A O 1
ATOM 1361 N N . VAL A 1 176 ? 1.651 -10.904 -8.790 1.00 44.62 176 VAL A N 1
ATOM 1362 C CA . VAL A 1 176 ? 1.046 -10.167 -7.675 1.00 44.62 176 VAL A CA 1
ATOM 1363 C C . VAL A 1 176 ? 0.844 -11.127 -6.502 1.00 44.62 176 VAL A C 1
ATOM 1365 O O . VAL A 1 176 ? -0.215 -11.728 -6.314 1.00 44.62 176 VAL A O 1
ATOM 1368 N N . ARG A 1 177 ? 1.893 -11.321 -5.695 1.00 43.03 177 ARG A N 1
ATOM 1369 C CA . ARG A 1 177 ? 1.744 -11.930 -4.368 1.00 43.03 177 ARG A CA 1
ATOM 1370 C C . ARG A 1 177 ? 1.029 -10.917 -3.475 1.00 43.03 177 ARG A C 1
ATOM 1372 O O . ARG A 1 177 ? 1.647 -10.176 -2.718 1.00 43.03 177 ARG A O 1
ATOM 1379 N N . PHE A 1 178 ? -0.301 -10.949 -3.510 1.00 47.34 178 PHE A N 1
ATOM 1380 C CA . PHE A 1 178 ? -1.164 -10.179 -2.612 1.00 47.34 178 PHE A CA 1
ATOM 1381 C C . PHE A 1 178 ? -1.003 -10.558 -1.129 1.00 47.34 178 PHE A C 1
ATOM 1383 O O . PHE A 1 178 ? -1.667 -9.975 -0.288 1.00 47.34 178 PHE A O 1
ATOM 1390 N N . GLY A 1 179 ? -0.123 -11.496 -0.760 1.00 37.66 179 GLY A N 1
ATOM 1391 C CA . GLY A 1 179 ? 0.069 -11.915 0.633 1.00 37.66 179 GLY A CA 1
ATOM 1392 C C . GLY A 1 179 ? 0.467 -10.777 1.585 1.00 37.66 179 GLY A C 1
ATOM 1393 O O . GLY A 1 179 ? 0.058 -10.795 2.739 1.00 37.66 179 GLY A O 1
ATOM 1394 N N . GLY A 1 180 ? 1.208 -9.770 1.103 1.00 37.50 180 GLY A N 1
ATOM 1395 C CA . GLY A 1 180 ? 1.523 -8.551 1.868 1.00 37.50 180 GLY A CA 1
ATOM 1396 C C . GLY A 1 180 ? 0.528 -7.407 1.637 1.00 37.50 180 GLY A C 1
ATOM 1397 O O . GLY A 1 180 ? 0.152 -6.704 2.574 1.00 37.50 180 GLY A O 1
ATOM 1398 N N . LEU A 1 181 ? 0.040 -7.259 0.399 1.00 42.28 181 LEU A N 1
ATOM 1399 C CA . LEU A 1 181 ? -0.948 -6.241 0.031 1.00 42.28 181 LEU A CA 1
ATOM 1400 C C . LEU A 1 181 ? -2.323 -6.509 0.645 1.00 42.28 181 LEU A C 1
ATOM 1402 O O . LEU A 1 181 ? -3.030 -5.561 0.934 1.00 42.28 181 LEU A O 1
ATOM 1406 N N . ALA A 1 182 ? -2.695 -7.755 0.935 1.00 40.88 182 ALA A N 1
ATOM 1407 C CA . ALA A 1 182 ? -3.949 -8.085 1.603 1.00 40.88 182 ALA A CA 1
ATOM 1408 C C . ALA A 1 182 ? -4.050 -7.431 2.985 1.00 40.88 182 ALA A C 1
ATOM 1410 O O . ALA A 1 182 ? -5.155 -7.088 3.389 1.00 40.88 182 ALA A O 1
ATOM 1411 N N . THR A 1 183 ? -2.926 -7.212 3.676 1.00 39.88 183 THR A N 1
ATOM 1412 C CA . THR A 1 183 ? -2.876 -6.519 4.972 1.00 39.88 183 THR A CA 1
ATOM 1413 C C . THR A 1 183 ? -2.905 -4.993 4.807 1.00 39.88 183 THR A C 1
ATOM 1415 O O . THR A 1 183 ? -3.536 -4.308 5.607 1.00 39.88 183 THR A O 1
ATOM 1418 N N . VAL A 1 184 ? -2.292 -4.458 3.743 1.00 42.19 184 VAL A N 1
ATOM 1419 C CA . VAL A 1 184 ? -2.255 -3.009 3.432 1.00 42.19 184 VAL A CA 1
ATOM 1420 C C . VAL A 1 184 ? -3.576 -2.518 2.818 1.00 42.19 184 VAL A C 1
ATOM 1422 O O . VAL A 1 184 ? -4.108 -1.480 3.198 1.00 42.19 184 VAL A O 1
ATOM 1425 N N . ILE A 1 185 ? -4.178 -3.308 1.934 1.00 48.47 185 ILE A N 1
ATOM 1426 C CA . ILE A 1 185 ? -5.534 -3.110 1.410 1.00 48.47 185 ILE A CA 1
ATOM 1427 C C . ILE A 1 185 ? -6.555 -3.286 2.544 1.00 48.47 185 ILE A C 1
ATOM 1429 O O . ILE A 1 185 ? -7.537 -2.555 2.608 1.00 48.47 185 ILE A O 1
ATOM 1433 N N . GLN A 1 186 ? -6.312 -4.192 3.498 1.00 42.81 186 GLN A N 1
ATOM 1434 C CA . GLN A 1 186 ? -7.147 -4.361 4.693 1.00 42.81 186 GLN A CA 1
ATOM 1435 C C . GLN A 1 186 ? -7.117 -3.148 5.626 1.00 42.81 186 GLN A C 1
ATOM 1437 O O . GLN A 1 186 ? -8.160 -2.819 6.186 1.00 42.81 186 GLN A O 1
ATOM 1442 N N . SER A 1 187 ? -5.989 -2.452 5.781 1.00 42.16 187 SER A N 1
ATOM 1443 C CA . SER A 1 187 ? -5.955 -1.183 6.521 1.00 42.16 187 SER A CA 1
ATOM 1444 C C . SER A 1 187 ? -6.554 -0.017 5.726 1.00 42.16 187 SER A C 1
ATOM 1446 O O . SER A 1 187 ? -7.186 0.849 6.332 1.00 42.16 187 SER A O 1
ATOM 1448 N N . LEU A 1 188 ? -6.439 -0.010 4.393 1.00 43.91 188 LEU A N 1
ATOM 1449 C CA . LEU A 1 188 ? -7.015 1.034 3.532 1.00 43.91 188 LEU A CA 1
ATOM 1450 C C . LEU A 1 188 ? -8.543 0.928 3.388 1.00 43.91 188 LEU A C 1
ATOM 1452 O O . LEU A 1 188 ? -9.229 1.930 3.576 1.00 43.91 188 LEU A O 1
ATOM 1456 N N . ILE A 1 189 ? -9.101 -0.266 3.155 1.00 46.31 189 ILE A N 1
ATOM 1457 C CA . ILE A 1 189 ? -10.558 -0.477 3.030 1.00 46.31 189 ILE A CA 1
ATOM 1458 C C . ILE A 1 189 ? -11.267 -0.238 4.372 1.00 46.31 189 ILE A C 1
ATOM 1460 O O . ILE A 1 189 ? -12.323 0.392 4.407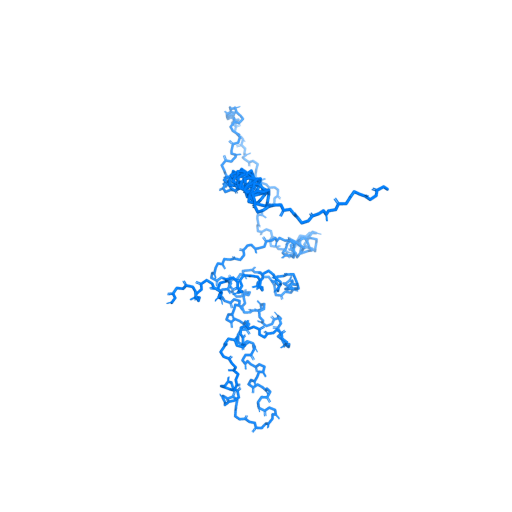 1.00 46.31 189 ILE A O 1
ATOM 1464 N N . VAL A 1 190 ? -10.678 -0.671 5.495 1.00 46.50 190 VAL A N 1
ATOM 1465 C CA . VAL A 1 190 ? -11.246 -0.405 6.830 1.00 46.50 190 VAL A CA 1
ATOM 1466 C C . VAL A 1 190 ? -11.184 1.088 7.173 1.00 46.50 190 VAL A C 1
ATOM 1468 O O . VAL A 1 190 ? -12.158 1.615 7.707 1.00 46.50 190 VAL A O 1
ATOM 1471 N N . ARG A 1 191 ? -10.101 1.801 6.825 1.00 40.97 191 ARG A N 1
ATOM 1472 C CA . ARG A 1 191 ? -10.020 3.262 7.027 1.00 40.97 191 ARG A CA 1
ATOM 1473 C C . ARG A 1 191 ? -11.016 4.032 6.161 1.00 40.97 191 ARG A C 1
ATOM 1475 O O . ARG A 1 191 ? -11.647 4.958 6.663 1.00 40.97 191 ARG A O 1
ATOM 1482 N N . HIS A 1 192 ? -11.202 3.653 4.897 1.00 40.81 192 HIS A N 1
ATOM 1483 C CA . HIS A 1 192 ? -12.172 4.328 4.029 1.00 40.81 192 HIS A CA 1
ATOM 1484 C C . HIS A 1 192 ? -13.626 4.046 4.431 1.00 40.81 192 HIS A C 1
ATOM 1486 O O . HIS A 1 192 ? -14.444 4.962 4.415 1.00 40.81 192 HIS A O 1
ATOM 1492 N N . GLY A 1 193 ? -13.933 2.829 4.890 1.00 39.03 193 GLY A N 1
ATOM 1493 C CA . GLY A 1 193 ? -15.264 2.479 5.394 1.00 39.03 193 GLY A CA 1
ATOM 1494 C C . GLY A 1 193 ? -15.638 3.130 6.734 1.00 39.03 193 GLY A C 1
ATOM 1495 O O . GLY A 1 193 ? -16.824 3.286 7.014 1.00 39.03 193 GLY A O 1
ATOM 1496 N N . GLN A 1 194 ? -14.665 3.528 7.564 1.00 41.28 194 GLN A N 1
ATOM 1497 C CA . GLN A 1 194 ? -14.948 4.239 8.820 1.00 41.28 194 GLN A CA 1
ATOM 1498 C C . GLN A 1 194 ? -15.146 5.748 8.634 1.00 41.28 194 GLN A C 1
ATOM 1500 O O . GLN A 1 194 ? -16.008 6.314 9.300 1.00 41.28 194 GLN A O 1
ATOM 1505 N N . ASN A 1 195 ? -14.455 6.380 7.680 1.00 38.69 195 ASN A N 1
ATOM 1506 C CA . ASN A 1 195 ? -14.628 7.814 7.404 1.00 38.69 195 ASN A CA 1
ATOM 1507 C C . ASN A 1 195 ? -16.001 8.172 6.804 1.00 38.69 195 ASN A C 1
ATOM 1509 O O . ASN A 1 195 ? -16.418 9.322 6.896 1.00 38.69 195 ASN A O 1
ATOM 1513 N N . GLN A 1 196 ? -16.723 7.211 6.217 1.00 41.66 196 GLN A N 1
ATOM 1514 C CA . GLN A 1 196 ? -18.082 7.443 5.708 1.00 41.66 196 GLN A CA 1
ATOM 1515 C C . GLN A 1 196 ? -19.177 7.342 6.784 1.00 41.66 196 GLN A C 1
ATOM 1517 O O . GLN A 1 196 ? -20.276 7.826 6.555 1.00 41.66 196 GLN A O 1
ATOM 1522 N N . ARG A 1 197 ? -18.897 6.772 7.968 1.00 41.28 197 ARG A N 1
ATOM 1523 C CA . ARG A 1 197 ? -19.875 6.681 9.078 1.00 41.28 197 ARG A CA 1
ATOM 1524 C C . ARG A 1 197 ? -19.828 7.854 10.056 1.00 41.28 197 ARG A C 1
ATOM 1526 O O . ARG A 1 197 ? -20.634 7.905 10.971 1.00 41.28 197 ARG A O 1
ATOM 1533 N N . THR A 1 198 ? -18.874 8.766 9.899 1.00 38.50 198 THR A N 1
ATOM 1534 C CA . THR A 1 198 ? -18.716 9.953 10.757 1.00 38.50 198 THR A CA 1
ATOM 1535 C C . THR A 1 198 ? -19.298 11.226 10.136 1.00 38.50 198 THR A C 1
ATOM 1537 O O . THR A 1 198 ? -19.034 12.315 10.635 1.00 38.50 198 THR A O 1
ATOM 1540 N N . LEU A 1 199 ? -20.049 11.101 9.035 1.00 39.16 199 LEU A N 1
ATOM 1541 C CA . LEU A 1 199 ? -20.691 12.212 8.318 1.00 39.16 199 LEU A CA 1
ATOM 1542 C C . LEU A 1 199 ? -22.226 12.086 8.238 1.00 39.16 199 LEU A C 1
ATOM 1544 O O . LEU A 1 199 ? -22.848 12.803 7.457 1.00 39.16 199 LEU A O 1
ATOM 1548 N N . GLU A 1 200 ? -22.827 11.232 9.067 1.00 37.69 200 GLU A N 1
ATOM 1549 C CA . GLU A 1 200 ? -24.264 11.242 9.395 1.00 37.69 200 GLU A CA 1
ATOM 1550 C C . GLU A 1 200 ? -24.443 11.509 10.893 1.00 37.69 200 GLU A C 1
ATOM 1552 O O . GLU A 1 200 ? -25.398 12.237 11.248 1.00 37.69 200 GLU A O 1
#

pLDDT: mean 70.32, std 17.99, range [36.22, 97.25]

Sequence (200 aa):
MASASGPLNAKELTQRALQANKDHQYNLKVYSERLEAELEAVDKLLAVAEIPEDELEVDAGGTILVPGSVKAEGLLESDLSLGDHPFSEDAVKRQRYLQATTMHPMKAAELETLAEAVRSENHRIYALEAQRRGQQPLVGINDHPEGFFGINKVGINWERVASKELRMCNAHPKNVRFGGLATVIQSLIVRHGQNQRTLE